Protein AF-A0AAE0IK70-F1 (afdb_monomer)

Secondary structure (DSSP, 8-state):
----------------------------TTSEEEEEEEEEEEEEE-TTSSEEEEEEEEEETT--S--EEEEEEEE--TT--GGG--EEEEEPTTSTTTEEEEEEE-SSSEEEEEEEETTTTEEEEEEEEHHHHHH--EEEEEEEEETTSSS-S---------SS-EEEEEEEEEEEEEEETTTTEEEEEEEEE-TTS-EEEEEEEEET--TT--EEEEEETTTEEEEEEEEGGGTEEEEEEEETTTTEEEEEEEE-GGG-SEEEPPPPEEEEE----

InterPro domains:
  IPR060485 Effector TSP1 [PF27986] (38-141)
  IPR060485 Effector TSP1 [PF27986] (172-259)

Radius of gyration: 23.32 Å; Cα contacts (8 Å, |Δi|>4): 610; chains: 1; bounding box: 57×87×74 Å

Organism: NCBI:txid516989

pLDDT: mean 73.23, std 19.1, range [26.31, 96.88]

Foldseek 3Di:
DDDDDDDDDDDDPPPPPPPPPPPPPPPDPDQFPFKKKWFQWAWDADPVLQKIKTWTFIDTRPPVDRGHIFIDMAGDDPPGGRVQDWDWQTARPVRNPFWGWTWHHQVPFKIKIKIAGLVQQKIWIDMDGNCPRHVDDDMDMTTMGHNCVLPDDDDPDRPPFDDDFDPKWKKKFFWFWDQDPVQLWIWTWIWIQIRVRDIFTATDIGGNDDLQDWAHQTDGPDFKGKTKHGDPVQQKMKIWIAGQVQQKIWIFMFHVSVPGRTGGMGDTTTIGRHNSD

Solvent-accessible surface area (backbone atoms only — not comparable to full-atom values): 15455 Å² total; per-residue (Å²): 137,90,81,86,82,81,88,82,82,84,80,81,81,78,79,75,78,75,73,78,79,76,75,76,78,88,83,62,93,81,54,64,76,41,43,31,33,41,34,61,32,33,54,51,61,43,99,82,30,48,37,23,38,41,38,32,21,44,26,71,58,71,72,83,67,87,39,48,64,33,38,48,78,41,58,38,49,94,96,35,44,14,88,64,36,64,45,65,76,41,41,17,70,83,37,60,87,36,37,32,34,31,37,44,51,63,88,80,51,40,38,40,40,36,47,30,36,65,80,78,32,26,35,32,62,45,74,40,43,51,68,54,45,73,64,40,67,42,69,50,74,28,64,19,29,38,62,40,66,63,30,88,79,90,73,100,64,85,86,75,67,67,92,58,64,47,100,40,36,38,27,44,35,62,29,32,42,47,63,38,85,87,79,34,20,25,37,36,39,33,30,41,39,40,68,87,71,51,73,47,63,30,72,42,79,39,72,82,28,55,76,66,51,63,52,68,66,42,66,28,71,92,60,32,29,37,25,34,44,51,39,78,93,65,31,27,35,39,38,40,43,24,26,54,90,73,26,28,30,36,67,47,66,52,64,55,44,81,83,41,46,68,68,42,62,52,71,74,31,57,27,29,58,33,85,50,62

Sequence (277 aa):
MLGSYFLSTCLFAASGLAVPARRIDLRGTDGIVGHWSLSEFHRECSQDDNICKYEFNIDENNTGADGYACAFSVKGADDRPAGETDFHDKPCEQMSDRFRVNGGWDGRGFMTIVVTDVSLNALAFYGYTVDELEAGPITKDSPAYVVGTLANEASTEIITRSSEPEEETWQILEMSRNYDPVERSTHLDFTISLANGSEQHCDIDIPDTDNDATFWAQPCGNDFTVSWGYKEEADGAVMTVCNPGKKQNAWFGWDRISNQADLGDSPRNPVYPGDCQ

Nearest PDB structures (foldseek):
  1lu1-assembly1_A  TM=3.585E-01  e=8.092E-01  Vigna cylindrica
  1bjq-assembly1_D  TM=2.516E-01  e=1.355E+00  Vigna cylindrica
  3ujq-assembly1_B  TM=2.131E-01  e=9.944E-01  Lablab purpureus
  1bjq-assembly2_G  TM=2.502E-01  e=1.943E+00  Vigna cylindrica
  1g9f-assembly1_A  TM=2.286E-01  e=4.665E+00  Glycine max

Mean predicted aligned error: 16.03 Å

Structure (mmCIF, N/CA/C/O backbone):
data_AF-A0AAE0IK70-F1
#
_entry.id   AF-A0AAE0IK70-F1
#
loop_
_atom_site.group_PDB
_atom_site.id
_atom_site.type_symbol
_atom_site.label_atom_id
_atom_site.label_alt_id
_atom_site.label_comp_id
_atom_site.label_asym_id
_atom_site.label_entity_id
_atom_site.label_seq_id
_atom_site.pdbx_PDB_ins_code
_atom_site.Cartn_x
_atom_site.Cartn_y
_atom_site.Cartn_z
_atom_site.occupancy
_atom_site.B_iso_or_equiv
_atom_site.auth_seq_id
_atom_site.auth_comp_id
_atom_site.auth_asym_id
_atom_site.auth_atom_id
_atom_site.pdbx_PDB_model_num
ATOM 1 N N . MET A 1 1 ? 33.896 61.015 -52.349 1.00 43.34 1 MET A N 1
ATOM 2 C CA . MET A 1 1 ? 33.302 59.728 -52.763 1.00 43.34 1 MET A CA 1
ATOM 3 C C . MET A 1 1 ? 32.942 58.978 -51.493 1.00 43.34 1 MET A C 1
ATOM 5 O O . MET A 1 1 ? 33.839 58.539 -50.790 1.00 43.34 1 MET A O 1
ATOM 9 N N . LEU A 1 2 ? 31.659 58.983 -51.130 1.00 38.78 2 LEU A N 1
ATOM 10 C CA . LEU A 1 2 ? 31.12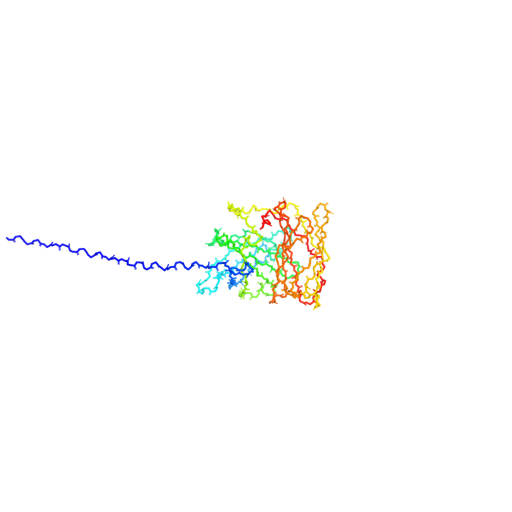2 58.311 -49.945 1.00 38.78 2 LEU A CA 1
ATOM 11 C C . LEU A 1 2 ? 30.762 56.875 -50.340 1.00 38.78 2 LEU A C 1
ATOM 13 O O . LEU A 1 2 ? 29.929 56.685 -51.222 1.00 38.78 2 LEU A O 1
ATOM 17 N N . GLY A 1 3 ? 31.425 55.890 -49.733 1.00 38.94 3 GLY A N 1
ATOM 18 C CA . GLY A 1 3 ? 31.133 54.469 -49.909 1.00 38.94 3 GLY A CA 1
ATOM 19 C C . GLY A 1 3 ? 30.489 53.914 -48.645 1.00 38.94 3 GLY A C 1
ATOM 20 O O . GLY A 1 3 ? 31.156 53.777 -47.623 1.00 38.94 3 GLY A O 1
ATOM 21 N N . SER A 1 4 ? 29.188 53.649 -48.721 1.00 45.31 4 SER A N 1
ATOM 22 C CA . SER A 1 4 ? 28.376 53.029 -47.675 1.00 45.31 4 SER A CA 1
ATOM 23 C C . SER A 1 4 ? 28.776 51.566 -47.459 1.00 45.31 4 SER A C 1
ATOM 25 O O . SER A 1 4 ? 28.790 50.794 -48.414 1.00 45.31 4 SER A O 1
ATOM 27 N N . TYR A 1 5 ? 29.034 51.166 -46.211 1.00 47.69 5 TYR A N 1
ATOM 28 C CA . TYR A 1 5 ? 29.137 49.759 -45.816 1.00 47.69 5 TYR A CA 1
ATOM 29 C C . TYR A 1 5 ? 27.834 49.342 -45.126 1.00 47.69 5 TYR A C 1
ATOM 31 O O . TYR A 1 5 ? 27.487 49.860 -44.067 1.00 47.69 5 TYR A O 1
ATOM 39 N N . PHE A 1 6 ? 27.092 48.434 -45.760 1.00 46.69 6 PHE A N 1
ATOM 40 C CA . PHE A 1 6 ? 25.905 47.793 -45.196 1.00 46.69 6 PHE A CA 1
ATOM 41 C C . PHE A 1 6 ? 26.331 46.709 -44.192 1.00 46.69 6 PHE A C 1
ATOM 43 O O . PHE A 1 6 ? 27.092 45.809 -44.546 1.00 46.69 6 PHE A O 1
ATOM 50 N N . LEU A 1 7 ? 25.820 46.777 -42.957 1.00 46.97 7 LEU A N 1
ATOM 51 C CA . LEU A 1 7 ? 25.836 45.651 -42.020 1.00 46.97 7 LEU A CA 1
ATOM 52 C C . LEU A 1 7 ? 24.890 44.561 -42.546 1.00 46.97 7 LEU A C 1
ATOM 54 O O . LEU A 1 7 ? 23.704 44.815 -42.746 1.00 46.97 7 LEU A O 1
ATOM 58 N N . SER A 1 8 ? 25.415 43.354 -42.751 1.00 48.69 8 SER A N 1
ATOM 59 C CA . SER A 1 8 ? 24.626 42.162 -43.063 1.00 48.69 8 SER A CA 1
ATOM 60 C C . SER A 1 8 ? 24.402 41.370 -41.775 1.00 48.69 8 SER A C 1
ATOM 62 O O . SER A 1 8 ? 25.340 40.830 -41.191 1.00 48.69 8 SER A O 1
ATOM 64 N N . THR A 1 9 ? 23.163 41.361 -41.295 1.00 49.75 9 THR A N 1
ATOM 65 C CA . THR A 1 9 ? 22.716 40.592 -40.132 1.00 49.75 9 THR A CA 1
ATOM 66 C C . THR A 1 9 ? 22.411 39.158 -40.572 1.00 49.75 9 THR A C 1
ATOM 68 O O . THR A 1 9 ? 21.479 38.936 -41.344 1.00 49.75 9 THR A O 1
ATOM 71 N N . CYS A 1 10 ? 23.167 38.171 -40.086 1.00 43.97 10 CYS A N 1
ATOM 72 C CA . CYS A 1 10 ? 22.814 36.759 -40.249 1.00 43.97 10 CYS A CA 1
ATOM 73 C C . CYS A 1 10 ? 21.673 36.395 -39.285 1.00 43.97 10 CYS A C 1
ATOM 75 O O . CYS A 1 10 ? 21.882 36.337 -38.074 1.00 43.97 10 CYS A O 1
ATOM 77 N N . LEU A 1 11 ? 20.475 36.129 -39.815 1.00 42.16 11 LEU A N 1
ATOM 78 C CA . LEU A 1 11 ? 19.433 35.401 -39.089 1.00 42.16 11 LEU A CA 1
ATOM 79 C C . LEU A 1 11 ? 19.836 33.921 -39.009 1.00 42.16 11 LEU A C 1
ATOM 81 O O . LEU A 1 11 ? 19.892 33.239 -40.031 1.00 42.16 11 LEU A O 1
ATOM 85 N N . PHE A 1 12 ? 20.070 33.406 -37.803 1.00 44.19 12 PHE A N 1
ATOM 86 C CA . PHE A 1 12 ? 20.085 31.965 -37.568 1.00 44.19 12 PHE A CA 1
ATOM 87 C C . PHE A 1 12 ? 18.638 31.475 -37.477 1.00 44.19 12 PHE A C 1
ATOM 89 O O . PHE A 1 12 ? 17.953 31.708 -36.483 1.00 44.19 12 PHE A O 1
ATOM 96 N N . ALA A 1 13 ? 18.159 30.807 -38.526 1.00 45.81 13 ALA A N 1
ATOM 97 C CA . ALA A 1 13 ? 16.923 30.040 -38.466 1.00 45.81 13 ALA A CA 1
ATOM 98 C C . ALA A 1 13 ? 17.193 28.748 -37.680 1.00 45.81 13 ALA A C 1
ATOM 100 O O . ALA A 1 13 ? 17.699 27.767 -38.227 1.00 45.81 13 ALA A O 1
ATOM 101 N N . ALA A 1 14 ? 16.893 28.758 -36.380 1.00 45.97 14 ALA A N 1
ATOM 102 C CA . ALA A 1 14 ? 16.858 27.543 -35.578 1.00 45.97 14 ALA A CA 1
ATOM 103 C C . ALA A 1 14 ? 15.716 26.662 -36.100 1.00 45.97 14 ALA A C 1
ATOM 105 O O . ALA A 1 14 ? 14.540 26.908 -35.838 1.00 45.97 14 ALA A O 1
ATOM 106 N N . SER A 1 15 ? 16.071 25.653 -36.891 1.00 45.78 15 SER A N 1
ATOM 107 C CA . SER A 1 15 ? 15.144 24.603 -37.301 1.00 45.78 15 SER A CA 1
ATOM 108 C C . SER A 1 15 ? 14.956 23.681 -36.102 1.00 45.78 15 SER A C 1
ATOM 110 O O . SER A 1 15 ? 15.671 22.694 -35.952 1.00 45.78 15 SER A O 1
ATOM 112 N N . GLY A 1 16 ? 14.050 24.049 -35.197 1.00 41.69 16 GLY A N 1
ATOM 113 C CA . GLY A 1 16 ? 13.580 23.142 -34.161 1.00 41.69 16 GLY A CA 1
ATOM 114 C C . GLY A 1 16 ? 12.865 21.986 -34.846 1.00 41.69 16 GLY A C 1
ATOM 115 O O . GLY A 1 16 ? 11.733 22.141 -35.299 1.00 41.69 16 GLY A O 1
ATOM 116 N N . LEU A 1 17 ? 13.536 20.841 -34.974 1.00 41.03 17 LEU A N 1
ATOM 117 C CA . LEU A 1 17 ? 12.859 19.592 -35.283 1.00 41.03 17 LEU A CA 1
ATOM 118 C C . LEU A 1 17 ? 11.939 19.314 -34.096 1.00 41.03 17 LEU A C 1
ATOM 120 O O . LEU A 1 17 ? 12.394 18.894 -33.036 1.00 41.03 17 LEU A O 1
ATOM 124 N N . ALA A 1 18 ? 10.651 19.611 -34.259 1.00 38.78 18 ALA A N 1
ATOM 125 C CA . ALA A 1 18 ? 9.633 19.108 -33.360 1.00 38.78 18 ALA A CA 1
ATOM 126 C C . ALA A 1 18 ? 9.712 17.581 -33.438 1.00 38.78 18 ALA A C 1
ATOM 128 O O . ALA A 1 18 ? 9.312 16.981 -34.439 1.00 38.78 18 ALA A O 1
ATOM 129 N N . VAL A 1 19 ? 10.305 16.966 -32.413 1.00 36.75 19 VAL A N 1
ATOM 130 C CA . VAL A 1 19 ? 10.213 15.524 -32.209 1.00 36.75 19 VAL A CA 1
ATOM 131 C C . VAL A 1 19 ? 8.716 15.222 -32.194 1.00 36.75 19 VAL A C 1
ATOM 133 O O . VAL A 1 19 ? 7.996 15.849 -31.412 1.00 36.75 19 VAL A O 1
ATOM 136 N N . PRO A 1 20 ? 8.204 14.356 -33.084 1.00 31.70 20 PRO A N 1
ATOM 137 C CA . PRO A 1 20 ? 6.800 14.006 -33.038 1.00 31.70 20 PRO A CA 1
ATOM 138 C C . PRO A 1 20 ? 6.542 13.423 -31.653 1.00 31.70 20 PRO A C 1
ATOM 140 O O . PRO A 1 20 ? 7.156 12.423 -31.281 1.00 31.70 20 PRO A O 1
ATOM 143 N N . ALA A 1 21 ? 5.673 14.079 -30.881 1.00 35.56 21 ALA A N 1
ATOM 144 C CA . ALA A 1 21 ? 5.164 13.522 -29.643 1.00 35.56 21 ALA A CA 1
ATOM 145 C C . ALA A 1 21 ? 4.593 12.146 -29.994 1.00 35.56 21 ALA A C 1
ATOM 147 O O . ALA A 1 21 ? 3.591 12.047 -30.710 1.00 35.56 21 ALA A O 1
ATOM 148 N N . ARG A 1 22 ? 5.284 11.079 -29.575 1.00 28.36 22 ARG A N 1
ATOM 149 C CA . ARG A 1 22 ? 4.746 9.728 -29.671 1.00 28.36 22 ARG A CA 1
ATOM 150 C C . ARG A 1 22 ? 3.486 9.736 -28.823 1.00 28.36 22 ARG A C 1
ATOM 152 O O . ARG A 1 22 ? 3.562 9.774 -27.601 1.00 28.36 22 ARG A O 1
ATOM 159 N N . ARG A 1 23 ? 2.326 9.734 -29.475 1.00 29.95 23 ARG A N 1
ATOM 160 C CA . ARG A 1 23 ? 1.101 9.303 -28.815 1.00 29.95 23 ARG A CA 1
ATOM 161 C C . ARG A 1 23 ? 1.306 7.826 -28.519 1.00 29.95 23 ARG A C 1
ATOM 163 O O . ARG A 1 23 ? 1.350 7.022 -29.448 1.00 29.95 23 ARG A O 1
ATOM 170 N N . ILE A 1 24 ? 1.538 7.509 -27.252 1.00 34.91 24 ILE A N 1
ATOM 171 C CA . ILE A 1 24 ? 1.420 6.144 -26.758 1.00 34.91 24 ILE A CA 1
ATOM 172 C C . ILE A 1 24 ? -0.044 5.765 -26.993 1.00 34.91 24 ILE A C 1
ATOM 174 O O . ILE A 1 24 ? -0.952 6.446 -26.517 1.00 34.91 24 ILE A O 1
ATOM 178 N N . ASP A 1 25 ? -0.268 4.761 -27.835 1.00 31.83 25 ASP A N 1
ATOM 179 C CA . ASP A 1 25 ? -1.589 4.183 -28.053 1.00 31.83 25 ASP A CA 1
ATOM 180 C C . ASP A 1 25 ? -1.916 3.322 -26.825 1.00 31.83 25 ASP A C 1
ATOM 182 O O . ASP A 1 25 ? -1.436 2.198 -26.699 1.00 31.83 25 ASP A O 1
ATOM 186 N N . LEU A 1 26 ? -2.664 3.894 -25.877 1.00 36.88 26 LEU A N 1
ATOM 187 C CA . LEU A 1 26 ? -3.081 3.279 -24.607 1.00 36.88 26 LEU A CA 1
ATOM 188 C C . LEU A 1 26 ? -4.211 2.247 -24.799 1.00 36.88 26 LEU A C 1
ATOM 190 O O . LEU A 1 26 ? -5.179 2.212 -24.047 1.00 36.88 26 LEU A O 1
ATOM 194 N N . ARG A 1 27 ? -4.121 1.408 -25.832 1.00 33.09 27 ARG A N 1
ATOM 195 C CA . ARG A 1 27 ? -5.042 0.284 -26.066 1.00 33.09 27 ARG A CA 1
ATOM 196 C C . ARG A 1 27 ? -4.340 -1.051 -25.838 1.00 33.09 27 ARG A C 1
ATOM 198 O O . ARG A 1 27 ? -4.411 -1.950 -26.672 1.00 33.09 27 ARG A O 1
ATOM 205 N N . GLY A 1 28 ? -3.641 -1.149 -24.710 1.00 30.42 28 GLY A N 1
ATOM 206 C CA . GLY A 1 28 ? -3.173 -2.405 -24.135 1.00 30.42 28 GLY A CA 1
ATOM 207 C C . GLY A 1 28 ? -4.106 -2.816 -23.000 1.00 30.42 28 GLY A C 1
ATOM 208 O O . GLY A 1 28 ? -4.439 -2.003 -22.144 1.00 30.42 28 GLY A O 1
ATOM 209 N N . THR A 1 29 ? -4.569 -4.055 -23.041 1.00 38.53 29 THR A N 1
ATOM 210 C CA . THR A 1 29 ? -5.277 -4.753 -21.963 1.00 38.53 29 THR A CA 1
ATOM 211 C C . THR A 1 29 ? -4.469 -4.686 -20.649 1.00 38.53 29 THR A C 1
ATOM 213 O O . THR A 1 29 ? -3.261 -4.885 -20.718 1.00 38.53 29 THR A O 1
ATOM 216 N N . ASP A 1 30 ? -5.130 -4.405 -19.511 1.00 49.91 30 ASP A N 1
ATOM 217 C CA . ASP A 1 30 ? -4.668 -4.525 -18.094 1.00 49.91 30 ASP A CA 1
ATOM 218 C C . ASP A 1 30 ? -4.419 -3.263 -17.239 1.00 49.91 30 ASP A C 1
ATOM 220 O O . ASP A 1 30 ? -4.017 -3.387 -16.086 1.00 49.91 30 ASP A O 1
ATOM 224 N N . GLY A 1 31 ? -4.701 -2.037 -17.693 1.00 52.09 31 GLY A N 1
ATOM 225 C CA . GLY A 1 31 ? -4.658 -0.852 -16.801 1.00 52.09 31 GLY A CA 1
ATOM 226 C C . GLY A 1 31 ? -3.260 -0.448 -16.285 1.00 52.09 31 GLY A C 1
ATOM 227 O O . GLY A 1 31 ? -3.127 0.558 -15.587 1.00 52.09 31 GLY A O 1
ATOM 228 N N . ILE A 1 32 ? -2.214 -1.184 -16.674 1.00 62.47 32 ILE A N 1
ATOM 229 C CA . ILE A 1 32 ? -0.802 -0.855 -16.459 1.00 62.47 32 ILE A CA 1
ATOM 230 C C . ILE A 1 32 ? -0.384 0.229 -17.463 1.00 62.47 32 ILE A C 1
ATOM 232 O O . ILE A 1 32 ? -0.528 0.065 -18.675 1.00 62.47 32 ILE A O 1
ATOM 236 N N . VAL A 1 33 ? 0.172 1.332 -16.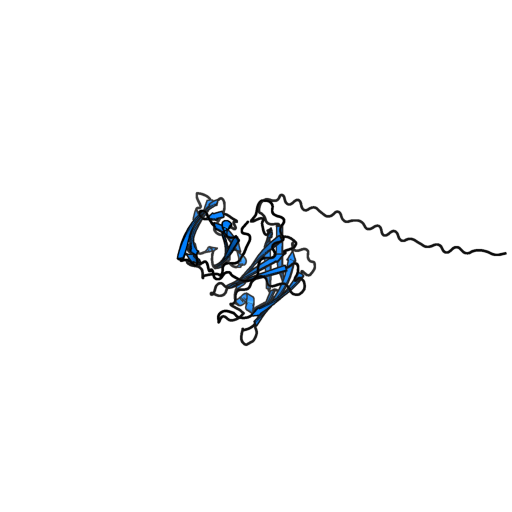965 1.00 68.19 33 VAL A N 1
ATOM 237 C CA . VAL A 1 33 ? 0.677 2.466 -17.764 1.00 68.19 33 VAL A CA 1
ATOM 238 C C . VAL A 1 33 ? 2.184 2.615 -17.758 1.00 68.19 33 VAL A C 1
ATOM 240 O O . VAL A 1 33 ? 2.725 3.450 -18.487 1.00 68.19 33 VAL A O 1
ATOM 243 N N . GLY A 1 34 ? 2.871 1.796 -16.973 1.00 76.25 34 GLY A N 1
ATOM 244 C CA . GLY A 1 34 ? 4.317 1.772 -16.977 1.00 76.25 34 GLY A CA 1
ATOM 245 C C . GLY A 1 34 ? 4.911 0.793 -15.989 1.00 76.25 34 GLY A C 1
ATOM 246 O O . GLY A 1 34 ? 4.198 0.133 -15.244 1.00 76.25 34 GLY A O 1
ATOM 247 N N . HIS A 1 35 ? 6.235 0.736 -15.980 1.00 81.44 35 HIS A N 1
ATOM 248 C CA . HIS A 1 35 ? 7.009 0.137 -14.896 1.00 81.44 35 HIS A CA 1
ATOM 249 C C . HIS A 1 35 ? 7.844 1.230 -14.260 1.00 81.44 35 HIS A C 1
ATOM 251 O O . HIS A 1 35 ? 8.584 1.920 -14.958 1.00 81.44 35 HIS A O 1
ATOM 257 N N . TRP A 1 36 ? 7.659 1.440 -12.966 1.00 88.88 36 TRP A N 1
ATOM 258 C CA . TRP A 1 36 ? 8.356 2.467 -12.209 1.00 88.88 36 TRP A CA 1
ATOM 259 C C . TRP A 1 36 ? 9.358 1.815 -11.267 1.00 88.88 36 TRP A C 1
ATOM 261 O O . TRP A 1 36 ? 9.139 0.696 -10.799 1.00 88.88 36 TRP A O 1
ATOM 271 N N . SER A 1 37 ? 10.436 2.527 -10.967 1.00 90.94 37 SER A N 1
ATOM 272 C CA . SER A 1 37 ? 11.380 2.133 -9.928 1.00 90.94 37 SER A CA 1
ATOM 273 C C . SER A 1 37 ? 11.528 3.222 -8.875 1.00 90.94 37 SER A C 1
ATOM 275 O O . SER A 1 37 ? 11.560 4.416 -9.187 1.00 90.94 37 SER A O 1
ATOM 277 N N . LEU A 1 38 ? 11.622 2.796 -7.613 1.00 93.19 38 LEU A N 1
ATOM 278 C CA . LEU A 1 38 ? 12.158 3.615 -6.530 1.00 93.19 38 LEU A CA 1
ATOM 279 C C . LEU A 1 38 ? 13.596 3.187 -6.308 1.00 93.19 38 LEU A C 1
ATOM 281 O O . LEU A 1 38 ? 13.837 2.076 -5.835 1.00 93.19 38 LEU A O 1
ATOM 285 N N . SER A 1 39 ? 14.535 4.053 -6.667 1.00 92.44 39 SER A N 1
ATOM 286 C CA . SER A 1 39 ? 15.964 3.823 -6.469 1.00 92.44 39 SER A CA 1
ATOM 287 C C . SER A 1 39 ? 16.499 4.606 -5.283 1.00 92.44 39 SER A C 1
ATOM 289 O O . SER A 1 39 ? 15.943 5.634 -4.892 1.00 92.44 39 SER A O 1
ATOM 291 N N . GLU A 1 40 ? 17.591 4.100 -4.711 1.00 92.88 40 GLU A N 1
ATOM 292 C CA . GLU A 1 40 ? 18.258 4.689 -3.546 1.00 92.88 40 GLU A CA 1
ATOM 293 C C . GLU A 1 40 ? 17.311 4.928 -2.351 1.00 92.88 40 GLU A C 1
ATOM 295 O O . GLU A 1 40 ? 17.475 5.885 -1.599 1.00 92.88 40 GLU A O 1
ATOM 300 N N . PHE A 1 41 ? 16.300 4.067 -2.177 1.00 95.00 41 PHE A N 1
ATOM 301 C CA . PHE A 1 41 ? 15.327 4.190 -1.099 1.00 95.00 41 PHE A CA 1
ATOM 302 C C . PHE A 1 41 ? 15.986 3.972 0.254 1.00 95.00 41 PHE A C 1
ATOM 304 O O . PHE A 1 41 ? 16.489 2.884 0.545 1.00 95.00 41 PHE A O 1
ATOM 311 N N . HIS A 1 42 ? 15.937 4.998 1.093 1.00 94.75 42 HIS A N 1
ATOM 312 C CA . HIS A 1 42 ? 16.469 4.983 2.442 1.00 94.75 42 HIS A CA 1
ATOM 313 C C . HIS A 1 42 ? 15.515 5.687 3.410 1.00 94.75 42 HIS A C 1
ATOM 315 O O . HIS A 1 42 ? 14.904 6.712 3.090 1.00 94.75 42 HIS A O 1
ATOM 321 N N . ARG A 1 43 ? 15.413 5.120 4.615 1.00 94.81 43 ARG A N 1
ATOM 322 C CA . ARG A 1 43 ? 14.706 5.700 5.749 1.00 94.81 43 ARG A CA 1
ATOM 323 C C . ARG A 1 43 ? 15.683 5.918 6.898 1.00 94.81 43 ARG A C 1
ATOM 325 O O . ARG A 1 43 ? 16.309 4.969 7.358 1.00 94.81 43 ARG A O 1
ATOM 332 N N . GLU A 1 44 ? 15.735 7.139 7.414 1.00 94.69 44 GLU A N 1
ATOM 333 C CA . GLU A 1 44 ? 16.508 7.482 8.608 1.00 94.69 44 GLU A CA 1
ATOM 334 C C . GLU A 1 44 ? 15.572 8.002 9.699 1.00 94.69 44 GLU A C 1
ATOM 336 O O . GLU A 1 44 ? 14.878 9.001 9.506 1.00 94.69 44 GLU A O 1
ATOM 341 N N . CYS A 1 45 ? 15.552 7.338 10.852 1.00 94.19 45 CYS A N 1
ATOM 342 C CA . CYS A 1 45 ? 14.760 7.758 12.004 1.00 94.19 45 CYS A CA 1
ATOM 343 C C . CYS A 1 45 ? 15.646 8.419 13.066 1.00 94.19 45 CYS A C 1
ATOM 345 O O . CYS A 1 45 ? 16.814 8.067 13.243 1.00 94.19 45 CYS A O 1
ATOM 347 N N . SER A 1 46 ? 15.100 9.411 13.771 1.00 93.12 46 SER A N 1
ATOM 348 C CA . SER A 1 46 ? 15.780 10.065 14.888 1.00 93.12 46 SER A CA 1
ATOM 349 C C . SER A 1 46 ? 16.060 9.072 16.025 1.00 93.12 46 SER A C 1
ATOM 351 O O . SER A 1 46 ? 15.437 8.022 16.121 1.00 93.12 46 SER A O 1
ATOM 353 N N . GLN A 1 47 ? 16.995 9.397 16.926 1.00 87.31 47 GLN A N 1
ATOM 354 C CA . GLN A 1 47 ? 17.369 8.494 18.033 1.00 87.31 47 GLN A CA 1
ATOM 355 C C . GLN A 1 47 ? 16.208 8.136 18.973 1.00 87.31 47 GLN A C 1
ATOM 357 O O . GLN A 1 47 ? 16.256 7.104 19.635 1.00 87.31 47 GLN A O 1
ATOM 362 N N . ASP A 1 48 ? 15.208 9.008 19.069 1.00 86.75 48 ASP A N 1
ATOM 363 C CA . ASP A 1 48 ? 13.978 8.805 19.834 1.00 86.75 48 ASP A CA 1
ATOM 364 C C . ASP A 1 48 ? 12.837 8.208 18.993 1.00 86.75 48 ASP A C 1
ATOM 366 O O . ASP A 1 48 ? 11.724 8.091 19.496 1.00 86.75 48 ASP A O 1
ATOM 370 N N . ASP A 1 49 ? 13.109 7.869 17.728 1.00 85.44 49 ASP A N 1
ATOM 371 C CA . ASP A 1 49 ? 12.173 7.341 16.729 1.00 85.44 49 ASP A CA 1
ATOM 372 C C . ASP A 1 49 ? 10.878 8.160 16.607 1.00 85.44 49 ASP A C 1
ATOM 374 O O . ASP A 1 49 ? 9.791 7.663 16.331 1.00 85.44 49 ASP A O 1
ATOM 378 N N . ASN A 1 50 ? 10.979 9.466 16.853 1.00 91.75 50 ASN A N 1
ATOM 379 C CA . ASN A 1 50 ? 9.838 10.372 16.805 1.00 91.75 50 ASN A CA 1
ATOM 380 C C . ASN A 1 50 ? 9.669 11.006 15.418 1.00 91.75 50 ASN A C 1
ATOM 382 O O . ASN A 1 50 ? 8.592 11.502 15.081 1.00 91.75 50 ASN A O 1
ATOM 386 N N . ILE A 1 51 ? 10.730 11.014 14.605 1.00 95.25 51 ILE A N 1
ATOM 387 C CA . ILE A 1 51 ? 10.709 11.504 13.226 1.00 95.25 51 ILE A CA 1
ATOM 388 C C . ILE A 1 51 ? 11.512 10.554 12.340 1.00 95.25 51 ILE A C 1
ATOM 390 O O . ILE A 1 51 ? 12.689 10.333 12.605 1.00 95.25 51 ILE A O 1
ATOM 394 N N . CYS A 1 52 ? 10.912 10.085 11.247 1.00 95.94 52 CYS A N 1
ATOM 395 C CA . CYS A 1 52 ? 11.607 9.369 10.181 1.00 95.94 52 CYS A CA 1
ATOM 396 C C . CYS A 1 52 ? 11.601 10.187 8.895 1.00 95.94 52 CYS A C 1
ATOM 398 O O . CYS A 1 52 ? 10.557 10.686 8.467 1.00 95.94 52 CYS A O 1
ATOM 400 N N . LYS A 1 53 ? 12.769 10.314 8.275 1.00 96.25 53 LYS A N 1
ATOM 401 C CA . LYS A 1 53 ? 12.969 10.914 6.962 1.00 96.25 53 LYS A CA 1
ATOM 402 C C . LYS A 1 53 ? 13.053 9.807 5.918 1.00 96.25 53 LYS A C 1
ATOM 404 O O . LYS A 1 53 ? 13.741 8.816 6.134 1.00 96.25 53 LYS A O 1
ATOM 409 N N . TYR A 1 54 ? 12.356 9.995 4.807 1.00 96.50 54 TYR A N 1
ATOM 410 C CA . TYR A 1 54 ? 12.344 9.091 3.662 1.00 96.50 54 TYR A CA 1
ATOM 411 C C . TYR A 1 54 ? 12.968 9.802 2.467 1.00 96.50 54 TYR A C 1
ATOM 413 O O . TYR A 1 54 ? 12.610 10.951 2.199 1.00 96.50 54 TYR A O 1
ATOM 421 N N . GLU A 1 55 ? 13.874 9.128 1.761 1.00 96.56 55 GLU A N 1
ATOM 422 C CA . GLU A 1 55 ? 14.550 9.641 0.564 1.00 96.56 55 GLU A CA 1
ATOM 423 C C . GLU A 1 55 ? 14.653 8.545 -0.502 1.00 96.56 55 GLU A C 1
ATOM 425 O O . GLU A 1 55 ? 14.976 7.405 -0.178 1.00 96.56 55 GLU A O 1
ATOM 430 N N . PHE A 1 56 ? 14.341 8.876 -1.758 1.00 95.62 56 PHE A N 1
ATOM 431 C CA . PHE A 1 56 ? 14.454 7.984 -2.923 1.00 95.62 56 PHE A CA 1
ATOM 432 C C . PHE A 1 56 ? 14.341 8.768 -4.238 1.00 95.62 56 PHE A C 1
ATOM 434 O O . PHE A 1 56 ? 13.908 9.922 -4.244 1.00 95.62 56 PHE A O 1
ATOM 441 N N . ASN A 1 57 ? 14.661 8.133 -5.369 1.00 94.25 57 ASN A N 1
ATOM 442 C CA . ASN A 1 57 ? 14.391 8.663 -6.709 1.00 94.25 57 ASN A CA 1
ATOM 443 C C . ASN A 1 57 ? 13.332 7.822 -7.428 1.00 94.25 57 ASN A C 1
ATOM 445 O O . ASN A 1 57 ? 13.380 6.596 -7.380 1.00 94.25 57 ASN A O 1
ATOM 449 N N . ILE A 1 58 ? 12.407 8.483 -8.123 1.00 93.19 58 ILE A N 1
ATOM 450 C CA . ILE A 1 58 ? 11.323 7.856 -8.891 1.00 93.19 58 ILE A CA 1
ATOM 451 C C . ILE A 1 58 ? 11.704 7.859 -10.378 1.00 93.19 58 ILE A C 1
ATOM 453 O O . ILE A 1 58 ? 11.759 8.934 -10.970 1.00 93.19 58 ILE A O 1
ATOM 457 N N . ASP A 1 59 ? 11.947 6.707 -11.004 1.00 91.12 59 ASP A N 1
ATOM 458 C CA . ASP A 1 59 ? 12.094 6.608 -12.470 1.00 91.12 59 ASP A CA 1
ATOM 459 C C . ASP A 1 59 ? 10.836 5.979 -13.071 1.00 91.12 59 ASP A C 1
ATOM 461 O O . ASP A 1 59 ? 10.482 4.837 -12.782 1.00 91.12 59 ASP A O 1
ATOM 465 N N . GLU A 1 60 ? 10.147 6.738 -13.917 1.00 86.19 60 GLU A N 1
ATOM 466 C CA . GLU A 1 60 ? 8.979 6.262 -14.644 1.00 86.19 60 GLU A CA 1
ATOM 467 C C . GLU A 1 60 ? 9.408 5.652 -15.977 1.00 86.19 60 GLU A C 1
ATOM 469 O O . GLU A 1 60 ? 9.975 6.331 -16.834 1.00 86.19 60 GLU A O 1
ATOM 474 N N . ASN A 1 61 ? 9.057 4.386 -16.204 1.00 73.75 61 ASN A N 1
ATOM 475 C CA . ASN A 1 61 ? 9.363 3.633 -17.423 1.00 73.75 61 ASN A CA 1
ATOM 476 C C . ASN A 1 61 ? 10.855 3.390 -17.670 1.00 73.75 61 ASN A C 1
ATOM 478 O O . ASN A 1 61 ? 11.245 3.173 -18.821 1.00 73.75 61 ASN A O 1
ATOM 482 N N . ASN A 1 62 ? 11.670 3.394 -16.609 1.00 61.78 62 ASN A N 1
ATOM 483 C CA . ASN A 1 62 ? 13.104 3.106 -16.665 1.00 61.78 62 ASN A CA 1
ATOM 484 C C . ASN A 1 62 ? 13.796 3.910 -17.777 1.00 61.78 62 ASN A C 1
ATOM 486 O O . ASN A 1 62 ? 14.560 3.383 -18.592 1.00 61.78 62 ASN A O 1
ATOM 490 N N . THR A 1 63 ? 13.451 5.199 -17.860 1.00 58.56 63 THR A N 1
ATOM 491 C CA . THR A 1 63 ? 13.923 6.088 -18.928 1.00 58.56 63 THR A CA 1
ATOM 492 C C . THR A 1 63 ? 15.378 6.507 -18.734 1.00 58.56 63 THR A C 1
ATOM 494 O O . THR A 1 63 ? 15.973 7.076 -19.654 1.00 58.56 63 THR A O 1
ATOM 497 N N . GLY A 1 64 ? 15.986 6.163 -17.591 1.00 51.22 64 GLY A N 1
ATOM 498 C CA . GLY A 1 64 ? 17.427 6.259 -17.368 1.00 51.22 64 GLY A CA 1
ATOM 499 C C . GLY A 1 64 ? 17.939 7.688 -17.185 1.00 51.22 64 GLY A C 1
ATOM 500 O O . GLY A 1 64 ? 19.134 7.928 -17.351 1.00 51.22 64 GLY A O 1
ATOM 501 N N . ALA A 1 65 ? 17.054 8.636 -16.872 1.00 55.03 65 ALA A N 1
ATOM 502 C CA . ALA A 1 65 ? 17.395 10.023 -16.576 1.00 55.03 65 ALA A CA 1
ATOM 503 C C . ALA A 1 65 ? 17.176 10.301 -15.083 1.00 55.03 65 ALA A C 1
ATOM 505 O O . ALA A 1 65 ? 16.075 10.692 -14.726 1.00 55.03 65 ALA A O 1
ATOM 506 N N . ASP A 1 66 ? 18.202 10.057 -14.255 1.00 66.88 66 ASP A N 1
ATOM 507 C CA . ASP A 1 66 ? 18.402 10.401 -12.823 1.00 66.88 66 ASP A CA 1
ATOM 508 C C . ASP A 1 66 ? 17.222 10.248 -11.823 1.00 66.88 66 ASP A C 1
ATOM 510 O O . ASP A 1 66 ? 17.385 10.521 -10.635 1.00 66.88 66 ASP A O 1
ATOM 514 N N . GLY A 1 67 ? 16.058 9.765 -12.263 1.00 79.88 67 GLY A N 1
ATOM 515 C CA . GLY A 1 67 ? 14.803 9.775 -11.524 1.00 79.88 67 GLY A CA 1
ATOM 516 C C . GLY A 1 67 ? 14.363 11.173 -11.061 1.00 79.88 67 GLY A C 1
ATOM 517 O O . GLY A 1 67 ? 15.036 12.191 -11.235 1.00 79.88 67 GLY A O 1
ATOM 518 N N . TYR A 1 68 ? 13.192 11.236 -10.440 1.00 89.88 68 TYR A N 1
ATOM 519 C CA . TYR A 1 68 ? 12.721 12.400 -9.700 1.00 89.88 68 TYR A CA 1
ATOM 520 C C . TYR A 1 68 ? 13.025 12.203 -8.220 1.00 89.88 68 TYR A C 1
ATOM 522 O O . TYR A 1 68 ? 12.472 11.299 -7.594 1.00 89.88 68 TYR A O 1
ATOM 530 N N . ALA A 1 69 ? 13.878 13.056 -7.655 1.00 93.44 69 ALA A N 1
ATOM 531 C CA . ALA A 1 69 ? 14.199 13.006 -6.235 1.00 93.44 69 ALA A CA 1
ATOM 532 C C . ALA A 1 69 ? 12.961 13.309 -5.375 1.00 93.44 69 ALA A C 1
ATOM 534 O O . ALA A 1 69 ? 12.282 14.329 -5.551 1.00 93.44 69 ALA A O 1
ATOM 535 N N . CYS A 1 70 ? 12.696 12.435 -4.411 1.00 95.44 70 CYS A N 1
ATOM 536 C CA . CYS A 1 70 ? 11.642 12.570 -3.425 1.00 95.44 70 CYS A CA 1
ATOM 537 C C . CYS A 1 70 ? 12.239 12.516 -2.022 1.00 95.44 70 CYS A C 1
ATOM 539 O O . CYS A 1 70 ? 12.991 11.604 -1.689 1.00 95.44 70 CYS A O 1
ATOM 541 N N . ALA A 1 71 ? 11.868 13.494 -1.201 1.00 96.50 71 ALA A N 1
ATOM 542 C CA . ALA A 1 71 ? 12.176 13.518 0.217 1.00 96.50 71 ALA A CA 1
ATOM 543 C C . ALA A 1 71 ? 10.956 14.020 0.990 1.00 96.50 71 ALA A C 1
ATOM 545 O O . ALA A 1 71 ? 10.243 14.899 0.495 1.00 96.50 71 ALA A O 1
ATOM 546 N N . PHE A 1 72 ? 10.713 13.450 2.169 1.00 95.31 72 PHE A N 1
ATOM 547 C CA . PHE A 1 72 ? 9.718 13.923 3.134 1.00 95.31 72 PHE A CA 1
ATOM 548 C C . PHE A 1 72 ? 9.981 13.332 4.527 1.00 95.31 72 PHE A C 1
ATOM 550 O O . PHE A 1 72 ? 10.743 12.376 4.681 1.00 95.31 72 PHE A O 1
ATOM 557 N N . SER A 1 73 ? 9.299 13.870 5.542 1.00 96.31 73 SER A N 1
ATOM 558 C CA . SER A 1 73 ? 9.381 13.374 6.920 1.00 96.31 73 SER A CA 1
ATOM 559 C C . SER A 1 73 ? 8.019 12.972 7.484 1.00 96.31 73 SER A C 1
ATOM 561 O O . SER A 1 73 ? 6.988 13.602 7.222 1.00 96.31 73 SER A O 1
ATOM 563 N N . VAL A 1 74 ? 8.038 11.943 8.324 1.00 93.06 74 VAL A N 1
ATOM 564 C CA . VAL A 1 74 ? 6.897 11.399 9.065 1.00 93.06 74 VAL A CA 1
ATOM 565 C C . VAL A 1 74 ? 7.195 11.528 10.552 1.00 93.06 74 VAL A C 1
ATOM 567 O O . VAL A 1 74 ? 8.324 11.298 10.974 1.00 93.06 74 VAL A O 1
ATOM 570 N N . LYS A 1 75 ? 6.196 11.934 11.336 1.00 90.88 75 LYS A N 1
ATOM 571 C CA . LYS A 1 75 ? 6.280 11.976 12.799 1.00 90.88 75 LYS A CA 1
ATOM 572 C C . LYS A 1 75 ? 5.485 10.819 13.383 1.00 90.88 75 LYS A C 1
ATOM 574 O O . LYS A 1 75 ? 4.492 10.434 12.772 1.00 90.88 75 LYS A O 1
ATOM 579 N N . GLY A 1 76 ? 5.891 10.341 14.555 1.00 84.81 76 GLY A N 1
ATOM 580 C CA . GLY A 1 76 ? 5.102 9.388 15.330 1.00 84.81 76 GLY A CA 1
ATOM 581 C C . GLY A 1 76 ? 3.707 9.937 15.639 1.00 84.81 76 GLY A C 1
ATOM 582 O O . GLY A 1 76 ? 3.542 11.146 15.849 1.00 84.81 76 GLY A O 1
ATOM 583 N N . ALA A 1 77 ? 2.708 9.059 15.649 1.00 76.06 77 ALA A N 1
ATOM 584 C CA . ALA A 1 77 ? 1.322 9.377 15.988 1.00 76.06 77 ALA A CA 1
ATOM 585 C C . ALA A 1 77 ? 0.702 8.253 16.833 1.00 76.06 77 ALA A C 1
ATOM 587 O O . ALA A 1 77 ? 1.156 7.115 16.774 1.00 76.06 77 ALA A O 1
ATOM 588 N N . ASP A 1 78 ? -0.331 8.568 17.619 1.00 71.94 78 ASP A N 1
ATOM 589 C CA . ASP A 1 78 ? -1.092 7.593 18.423 1.00 71.94 78 ASP A CA 1
ATOM 590 C C . ASP A 1 78 ? -0.224 6.700 19.328 1.00 71.94 78 ASP A C 1
ATOM 592 O O . ASP A 1 78 ? -0.386 5.482 19.367 1.00 71.94 78 ASP A O 1
ATOM 596 N N . ASP A 1 79 ? 0.738 7.313 20.025 1.00 78.75 79 ASP A N 1
ATOM 597 C CA . ASP A 1 79 ? 1.729 6.632 20.873 1.00 78.75 79 ASP A CA 1
ATOM 598 C C . ASP A 1 79 ? 2.609 5.599 20.131 1.00 78.75 79 ASP A C 1
ATOM 600 O O . ASP A 1 79 ? 3.299 4.799 20.768 1.00 78.75 79 ASP A O 1
ATOM 604 N N . ARG A 1 80 ? 2.640 5.638 18.790 1.00 80.31 80 ARG A N 1
ATOM 605 C CA . ARG A 1 80 ? 3.540 4.840 17.947 1.00 80.31 80 ARG A CA 1
ATOM 606 C C . ARG A 1 80 ? 4.776 5.641 17.524 1.00 80.31 80 ARG A C 1
ATOM 608 O O . ARG A 1 80 ? 4.676 6.848 17.273 1.00 80.31 80 ARG A O 1
ATOM 615 N N . PRO A 1 81 ? 5.943 4.983 17.403 1.00 90.62 81 PRO A N 1
ATOM 616 C CA . PRO A 1 81 ? 7.115 5.604 16.804 1.00 90.62 81 PRO A CA 1
ATOM 617 C C . PRO A 1 81 ? 6.885 5.915 15.318 1.00 90.62 81 PRO A C 1
ATOM 619 O O . PRO A 1 81 ? 6.063 5.291 14.641 1.00 90.62 81 PRO A O 1
ATOM 622 N N . ALA A 1 82 ? 7.635 6.876 14.783 1.00 89.81 82 ALA A N 1
ATOM 623 C CA . ALA A 1 82 ? 7.543 7.312 13.393 1.00 89.81 82 ALA A CA 1
ATOM 624 C C . ALA A 1 82 ? 7.838 6.182 12.397 1.00 89.81 82 ALA A C 1
ATOM 626 O O . ALA A 1 82 ? 7.253 6.165 11.311 1.00 89.81 82 ALA A O 1
ATOM 627 N N . GLY A 1 83 ? 8.709 5.233 12.759 1.00 86.94 83 GLY A N 1
ATOM 628 C CA . GLY A 1 83 ? 9.023 4.065 11.937 1.00 86.94 83 GLY A CA 1
ATOM 629 C C . GLY A 1 83 ? 7.850 3.096 11.744 1.00 86.94 83 GLY A C 1
ATOM 630 O O . GLY A 1 83 ? 7.849 2.340 10.772 1.00 86.94 83 GLY A O 1
ATOM 631 N N . GLU A 1 84 ? 6.850 3.158 12.623 1.00 85.50 84 GLU A N 1
ATOM 632 C CA . GLU A 1 84 ? 5.667 2.283 12.668 1.00 85.50 84 GLU A CA 1
ATOM 633 C C . GLU A 1 84 ? 4.357 3.071 12.480 1.00 85.50 84 GLU A C 1
ATOM 635 O O . GLU A 1 84 ? 3.259 2.602 12.800 1.00 85.50 84 GLU A O 1
ATOM 640 N N . THR A 1 85 ? 4.476 4.311 12.002 1.00 79.31 85 THR A N 1
ATOM 641 C CA . THR A 1 85 ? 3.350 5.220 11.806 1.00 79.31 85 THR A CA 1
ATOM 642 C C . THR A 1 85 ? 2.946 5.257 10.341 1.00 79.31 85 THR A C 1
ATOM 644 O O . THR A 1 85 ? 3.767 5.520 9.461 1.00 79.31 85 THR A O 1
ATOM 647 N N . ASP A 1 86 ? 1.655 5.051 10.101 1.00 76.69 86 ASP A N 1
ATOM 648 C CA . ASP A 1 86 ? 1.037 5.213 8.790 1.00 76.69 86 ASP A CA 1
ATOM 649 C C . ASP A 1 86 ? 1.062 6.683 8.367 1.00 76.69 86 ASP A C 1
ATOM 651 O O . ASP A 1 86 ? 0.938 7.605 9.180 1.00 76.69 86 ASP A O 1
ATOM 655 N N . PHE A 1 87 ? 1.191 6.933 7.072 1.00 78.44 87 PHE A N 1
ATOM 656 C CA . PHE A 1 87 ? 1.182 8.287 6.542 1.00 78.44 87 PHE A CA 1
ATOM 657 C C . PHE A 1 87 ? 0.523 8.350 5.178 1.00 78.44 87 PHE A C 1
ATOM 659 O O . PHE A 1 87 ? 0.484 7.392 4.417 1.00 78.44 87 PHE A O 1
ATOM 666 N N . HIS A 1 88 ? 0.016 9.527 4.853 1.00 65.94 88 HIS A N 1
ATOM 667 C CA . HIS A 1 88 ? -0.677 9.763 3.602 1.00 65.94 88 HIS A CA 1
ATOM 668 C C . HIS A 1 88 ? -0.331 11.143 3.059 1.00 65.94 88 HIS A C 1
ATOM 670 O O . HIS A 1 88 ? 0.150 12.011 3.799 1.00 65.94 88 HIS A O 1
ATOM 676 N N . ASP A 1 89 ? -0.568 11.301 1.759 1.00 66.06 89 ASP A N 1
ATOM 677 C CA . ASP A 1 89 ? -0.441 12.544 0.997 1.00 66.06 89 ASP A CA 1
ATOM 678 C C . ASP A 1 89 ? 0.866 13.303 1.272 1.00 66.06 89 ASP A C 1
ATOM 680 O O . ASP A 1 89 ? 0.908 14.533 1.303 1.00 66.06 89 ASP A O 1
ATOM 684 N N . LYS A 1 90 ? 1.971 12.581 1.494 1.00 84.38 90 LYS A N 1
ATOM 685 C CA . LYS A 1 90 ? 3.264 13.229 1.702 1.00 84.38 90 LYS A CA 1
ATOM 686 C C . LYS A 1 90 ? 3.756 13.779 0.367 1.00 84.38 90 LYS A C 1
ATOM 688 O O . LYS A 1 90 ? 3.950 12.998 -0.568 1.00 84.38 90 LYS A O 1
ATOM 693 N N . PRO A 1 91 ? 3.940 15.104 0.239 1.00 82.69 91 PRO A N 1
ATOM 694 C CA . PRO A 1 91 ? 4.492 15.670 -0.975 1.00 82.69 91 PRO A CA 1
ATOM 695 C C . PRO A 1 91 ? 5.992 15.391 -1.018 1.00 82.69 91 PRO A C 1
ATOM 697 O O . PRO A 1 91 ? 6.695 15.592 -0.029 1.00 82.69 91 PRO A O 1
ATOM 700 N N . CYS A 1 92 ? 6.494 14.995 -2.183 1.00 89.12 92 CYS A N 1
ATOM 701 C CA . CYS A 1 92 ? 7.931 15.007 -2.430 1.00 89.12 92 CYS A CA 1
ATOM 702 C C . CYS A 1 92 ? 8.414 16.463 -2.459 1.00 89.12 92 CYS A C 1
ATOM 704 O O . CYS A 1 92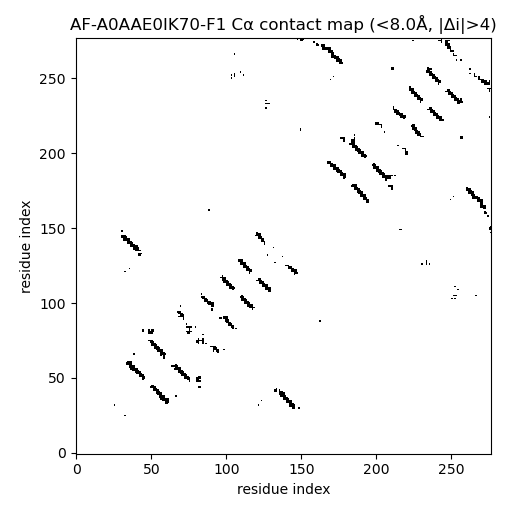 ? 7.948 17.228 -3.298 1.00 89.12 92 CYS A O 1
ATOM 706 N N . GLU A 1 93 ? 9.344 16.856 -1.585 1.00 89.06 93 GLU A N 1
ATOM 707 C CA . GLU A 1 93 ? 9.754 18.262 -1.394 1.00 89.06 93 GLU A CA 1
ATOM 708 C C . GLU A 1 93 ? 10.089 19.024 -2.692 1.00 89.06 93 GLU A C 1
ATOM 710 O O . GLU A 1 93 ? 9.707 20.182 -2.841 1.00 89.06 93 GLU A O 1
ATOM 715 N N . GLN A 1 94 ? 10.773 18.386 -3.649 1.00 82.56 94 GLN A N 1
ATOM 716 C CA . GLN A 1 94 ? 11.176 19.019 -4.916 1.00 82.56 94 GLN A CA 1
ATOM 717 C C . GLN A 1 94 ? 10.100 18.956 -6.010 1.00 82.56 94 GLN A C 1
ATOM 719 O O . GLN A 1 94 ? 10.180 19.679 -6.999 1.00 82.56 94 GLN A O 1
ATOM 724 N N . MET A 1 95 ? 9.101 18.090 -5.836 1.00 82.94 95 MET A N 1
ATOM 725 C CA . MET A 1 95 ? 8.050 17.787 -6.810 1.00 82.94 95 MET A CA 1
ATOM 726 C C . MET A 1 95 ? 6.684 17.755 -6.117 1.00 82.94 95 MET A C 1
ATOM 728 O O . MET A 1 95 ? 5.859 16.868 -6.363 1.00 82.94 95 MET A O 1
ATOM 732 N N . SER A 1 96 ? 6.446 18.742 -5.245 1.00 77.88 96 SER A N 1
ATOM 733 C CA . SER A 1 96 ? 5.282 18.816 -4.353 1.00 77.88 96 SER A CA 1
ATOM 734 C C . SER A 1 96 ? 3.949 18.951 -5.083 1.00 77.88 96 SER A C 1
ATOM 736 O O . SER A 1 96 ? 2.886 18.889 -4.478 1.00 77.88 96 SER A O 1
ATOM 738 N N . ASP A 1 97 ? 3.987 19.114 -6.393 1.00 74.75 97 ASP A N 1
ATOM 739 C CA . ASP A 1 97 ? 2.847 19.382 -7.259 1.00 74.75 97 ASP A CA 1
ATOM 740 C C . ASP A 1 97 ? 2.488 18.127 -8.064 1.00 74.75 97 ASP A C 1
ATOM 742 O O . ASP A 1 97 ? 1.423 18.064 -8.669 1.00 74.75 97 ASP A O 1
ATOM 746 N N . ARG A 1 98 ? 3.403 17.146 -8.092 1.00 79.19 98 ARG A N 1
ATOM 747 C CA . ARG A 1 98 ? 3.363 15.980 -8.973 1.00 79.19 98 ARG A CA 1
ATOM 748 C C . ARG A 1 98 ? 3.313 14.671 -8.203 1.00 79.19 98 ARG A C 1
ATOM 750 O O . ARG A 1 98 ? 2.451 13.848 -8.473 1.00 79.19 98 ARG A O 1
ATOM 757 N N . PHE A 1 99 ? 4.219 14.473 -7.252 1.00 84.44 99 PHE A N 1
ATOM 758 C CA . PHE A 1 99 ? 4.309 13.198 -6.553 1.00 84.44 99 PHE A CA 1
ATOM 759 C C . PHE A 1 99 ? 3.703 13.279 -5.156 1.00 84.44 99 PHE A C 1
ATOM 761 O O . PHE A 1 99 ? 3.921 14.245 -4.412 1.00 84.44 99 PHE A O 1
ATOM 768 N N . ARG A 1 100 ? 2.924 12.253 -4.815 1.00 82.06 100 ARG A N 1
ATOM 769 C CA . ARG A 1 100 ? 2.378 12.002 -3.479 1.00 82.06 100 ARG A CA 1
ATOM 770 C C . ARG A 1 100 ? 2.761 10.622 -3.006 1.00 82.06 100 ARG A C 1
ATOM 772 O O . ARG A 1 100 ? 2.778 9.682 -3.798 1.00 82.06 100 ARG A O 1
ATOM 779 N N . VAL A 1 101 ? 3.041 10.519 -1.715 1.00 83.69 101 VAL A N 1
ATOM 780 C CA . VAL A 1 101 ? 3.490 9.278 -1.099 1.00 83.69 101 VAL A CA 1
ATOM 781 C C . VAL A 1 101 ? 2.585 8.921 0.069 1.00 83.69 101 VAL A C 1
ATOM 783 O O . VAL A 1 101 ? 2.336 9.741 0.955 1.00 83.69 101 VAL A O 1
ATOM 786 N N . ASN A 1 102 ? 2.112 7.680 0.061 1.00 80.19 102 ASN A N 1
ATOM 787 C CA . ASN A 1 102 ? 1.401 7.064 1.173 1.00 80.19 102 ASN A CA 1
ATOM 788 C C . ASN A 1 102 ? 2.233 5.902 1.717 1.00 80.19 102 ASN A C 1
ATOM 790 O O . ASN A 1 102 ? 3.007 5.293 0.977 1.00 80.19 102 ASN A O 1
ATOM 794 N N . GLY A 1 103 ? 2.068 5.613 3.000 1.00 77.44 103 GLY A N 1
ATOM 795 C CA . GLY A 1 103 ? 2.785 4.588 3.735 1.00 77.44 103 GLY A CA 1
ATOM 796 C C . GLY A 1 103 ? 1.854 3.874 4.705 1.00 77.44 103 GLY A C 1
ATOM 797 O O . GLY A 1 103 ? 1.117 4.542 5.428 1.00 77.44 103 GLY A O 1
ATOM 798 N N . GLY A 1 104 ? 1.888 2.545 4.718 1.00 73.62 104 GLY A N 1
ATOM 799 C CA . GLY A 1 104 ? 1.115 1.723 5.648 1.00 73.62 104 GLY A CA 1
ATOM 800 C C . GLY A 1 104 ? 1.991 0.681 6.331 1.00 73.62 104 GLY A C 1
ATOM 801 O O . GLY A 1 104 ? 2.700 -0.061 5.650 1.00 73.62 104 GLY A O 1
ATOM 802 N N . TRP A 1 105 ? 1.922 0.630 7.657 1.00 76.19 105 TRP A N 1
ATOM 803 C CA . TRP A 1 105 ? 2.606 -0.319 8.520 1.00 76.19 105 TRP A CA 1
ATOM 804 C C . TRP A 1 105 ? 1.671 -1.460 8.920 1.00 76.19 105 TRP A C 1
ATOM 806 O O . TRP A 1 105 ? 0.539 -1.240 9.344 1.00 76.19 105 TRP A O 1
ATOM 816 N N . ASP A 1 106 ? 2.149 -2.698 8.826 1.00 65.75 106 ASP A N 1
ATOM 817 C CA . ASP A 1 106 ? 1.321 -3.879 9.095 1.00 65.75 106 ASP A CA 1
ATOM 818 C C . ASP A 1 106 ? 1.318 -4.332 10.571 1.00 65.75 106 ASP A C 1
ATOM 820 O O . ASP A 1 106 ? 0.641 -5.297 10.928 1.00 65.75 106 ASP A O 1
ATOM 824 N N . GLY A 1 107 ? 2.095 -3.675 11.440 1.00 68.81 107 GLY A N 1
ATOM 825 C CA . GLY A 1 107 ? 2.239 -4.047 12.852 1.00 68.81 107 GLY A CA 1
ATOM 826 C C . GLY A 1 107 ? 3.194 -5.217 13.123 1.00 68.81 107 GLY A C 1
ATOM 827 O O . GLY A 1 107 ? 3.380 -5.582 14.284 1.00 68.81 107 GLY A O 1
ATOM 828 N N . ARG A 1 108 ? 3.789 -5.830 12.090 1.00 69.81 108 ARG A N 1
ATOM 829 C CA . ARG A 1 108 ? 4.587 -7.068 12.194 1.00 69.81 108 ARG A CA 1
ATOM 830 C C . ARG A 1 108 ? 5.943 -6.989 11.496 1.00 69.81 108 ARG A C 1
ATOM 832 O O . ARG A 1 108 ? 6.657 -7.991 11.457 1.00 69.81 108 ARG A O 1
ATOM 839 N N . GLY A 1 109 ? 6.330 -5.817 11.004 1.00 74.88 109 GLY A N 1
ATOM 840 C CA . GLY A 1 109 ? 7.648 -5.609 10.415 1.00 74.88 109 GLY A CA 1
ATOM 841 C C . GLY A 1 109 ? 7.639 -5.282 8.926 1.00 74.88 109 GLY A C 1
ATOM 842 O O . GLY A 1 109 ? 8.677 -5.443 8.281 1.00 74.88 109 GLY A O 1
ATOM 843 N N . PHE A 1 110 ? 6.503 -4.868 8.365 1.00 77.81 110 PHE A N 1
ATOM 844 C CA . PHE A 1 110 ? 6.372 -4.580 6.943 1.00 77.81 110 PHE A CA 1
ATOM 845 C C . PHE A 1 110 ? 5.720 -3.217 6.683 1.00 77.81 110 PHE A C 1
ATOM 847 O O . PHE A 1 110 ? 4.699 -2.867 7.275 1.00 77.81 110 PHE A O 1
ATOM 854 N N . MET A 1 111 ? 6.313 -2.459 5.759 1.00 80.69 111 MET A N 1
ATOM 855 C CA . MET A 1 111 ? 5.824 -1.164 5.290 1.00 80.69 111 MET A CA 1
ATOM 856 C C . MET A 1 111 ? 5.494 -1.244 3.801 1.00 80.69 111 MET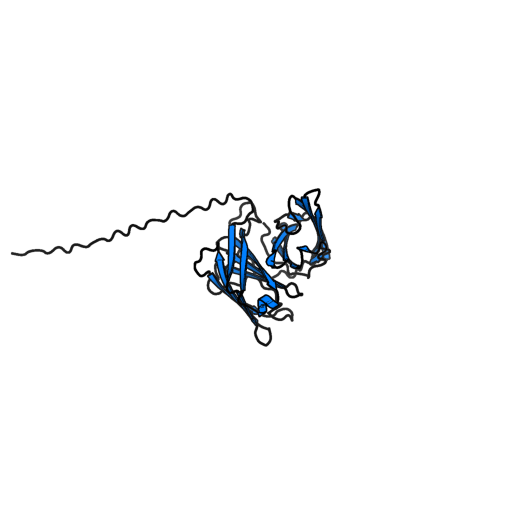 A C 1
ATOM 858 O O . MET A 1 111 ? 6.341 -1.609 2.985 1.00 80.69 111 MET A O 1
ATOM 862 N N . THR A 1 112 ? 4.296 -0.814 3.426 1.00 79.62 112 THR A N 1
ATOM 863 C CA . THR A 1 112 ? 3.946 -0.536 2.030 1.00 79.62 112 THR A CA 1
ATOM 864 C C . THR A 1 112 ? 4.108 0.947 1.755 1.00 79.62 112 THR A C 1
ATOM 866 O O . THR A 1 112 ? 3.530 1.759 2.464 1.00 79.62 112 THR A O 1
ATOM 869 N N . ILE A 1 113 ? 4.826 1.299 0.695 1.00 84.56 113 ILE A N 1
ATOM 870 C CA . ILE A 1 113 ? 4.939 2.646 0.143 1.00 84.56 113 ILE A CA 1
ATOM 871 C C . ILE A 1 113 ? 4.181 2.697 -1.181 1.00 84.56 113 ILE A C 1
ATOM 873 O O . ILE A 1 113 ? 4.387 1.860 -2.061 1.00 84.56 113 ILE A O 1
ATOM 877 N N . VAL A 1 114 ? 3.324 3.699 -1.341 1.00 81.25 114 VAL A N 1
ATOM 878 C CA . VAL A 1 114 ? 2.587 3.957 -2.581 1.00 81.25 114 VAL A CA 1
ATOM 879 C C . VAL A 1 114 ? 2.987 5.317 -3.111 1.00 81.25 114 VAL A C 1
ATOM 881 O O . VAL A 1 114 ? 2.732 6.330 -2.461 1.00 81.25 114 VAL A O 1
ATOM 884 N N . VAL A 1 115 ? 3.584 5.344 -4.300 1.00 87.88 115 VAL A N 1
ATOM 885 C CA . VAL A 1 115 ? 3.937 6.585 -4.995 1.00 87.88 115 VAL A CA 1
ATOM 886 C C . VAL A 1 115 ? 2.900 6.847 -6.069 1.00 87.88 115 VAL A C 1
ATOM 888 O O . VAL A 1 115 ? 2.622 5.981 -6.892 1.00 87.88 115 VAL A O 1
ATOM 891 N N . THR A 1 116 ? 2.323 8.041 -6.044 1.00 79.56 116 THR A N 1
ATOM 892 C CA . THR A 1 116 ? 1.321 8.508 -7.002 1.00 79.56 116 THR A CA 1
ATOM 893 C C . THR A 1 116 ? 1.885 9.681 -7.788 1.00 79.56 116 THR A C 1
ATOM 895 O O . THR A 1 116 ? 2.298 10.666 -7.178 1.00 79.56 116 THR A O 1
ATOM 898 N N . ASP A 1 117 ? 1.870 9.604 -9.118 1.00 81.44 117 ASP A N 1
ATOM 899 C CA . ASP A 1 117 ? 2.012 10.766 -9.996 1.00 81.44 117 ASP A CA 1
ATOM 900 C C . ASP A 1 117 ? 0.623 11.337 -10.291 1.00 81.44 117 ASP A C 1
ATOM 902 O O . ASP A 1 117 ? -0.167 10.748 -11.035 1.00 81.44 117 ASP A O 1
ATOM 906 N N . VAL A 1 118 ? 0.323 12.510 -9.739 1.00 72.38 118 VAL A N 1
ATOM 907 C CA . VAL A 1 118 ? -0.963 13.183 -9.959 1.00 72.38 118 VAL A CA 1
ATOM 908 C C . VAL A 1 118 ? -1.115 13.710 -11.389 1.00 72.38 118 VAL A C 1
ATOM 910 O O . VAL A 1 118 ? -2.233 13.913 -11.850 1.00 72.38 118 VAL A O 1
ATOM 913 N N . SER A 1 119 ? -0.010 13.930 -12.109 1.00 72.25 119 SER A N 1
ATOM 914 C CA . SER A 1 119 ? -0.013 14.456 -13.479 1.00 72.25 119 SER A CA 1
ATOM 915 C C . SER A 1 119 ? -0.285 13.372 -14.517 1.00 72.25 119 SER A C 1
ATOM 917 O O . SER A 1 119 ? -1.050 13.599 -15.456 1.00 72.25 119 SER A O 1
ATOM 919 N N . LEU A 1 120 ? 0.296 12.186 -14.325 1.00 69.88 120 LEU A N 1
ATOM 920 C CA . LEU A 1 120 ? -0.026 10.996 -15.111 1.00 69.88 120 LEU A CA 1
ATOM 921 C C . LEU A 1 120 ?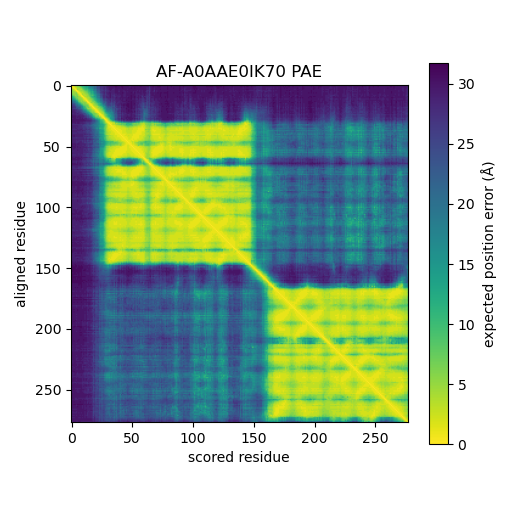 -1.288 10.302 -14.617 1.00 69.88 120 LEU A C 1
ATOM 923 O O . LEU A 1 120 ? -1.795 9.422 -15.311 1.00 69.88 120 LEU A O 1
ATOM 927 N N . ASN A 1 121 ? -1.791 10.721 -13.451 1.00 64.69 121 ASN A N 1
ATOM 928 C CA . ASN A 1 121 ? -2.903 10.090 -12.774 1.00 64.69 121 ASN A CA 1
ATOM 929 C C . ASN A 1 121 ? -2.600 8.593 -12.662 1.00 64.69 121 ASN A C 1
ATOM 931 O O . ASN A 1 121 ? -3.330 7.782 -13.211 1.00 64.69 121 ASN A O 1
ATOM 935 N N . ALA A 1 122 ? -1.468 8.235 -12.051 1.00 70.44 122 ALA A N 1
ATOM 936 C CA . ALA A 1 122 ? -0.985 6.860 -11.957 1.00 70.44 122 ALA A CA 1
ATOM 937 C C . ALA A 1 122 ? -0.298 6.584 -10.613 1.00 70.44 122 ALA A C 1
ATOM 939 O O . ALA A 1 122 ? 0.211 7.510 -9.984 1.00 70.44 122 ALA A O 1
ATOM 940 N N . LEU A 1 123 ? -0.290 5.329 -10.158 1.00 76.50 123 LEU A N 1
ATOM 941 C CA . LEU A 1 123 ? 0.343 4.920 -8.902 1.00 76.50 123 LEU A CA 1
ATOM 942 C C . LEU A 1 123 ? 1.091 3.589 -9.014 1.00 76.50 123 LEU A C 1
ATOM 944 O O . LEU A 1 123 ? 0.772 2.767 -9.870 1.00 76.50 123 LEU A O 1
ATOM 948 N N . ALA A 1 124 ? 2.064 3.380 -8.129 1.00 78.81 124 ALA A N 1
ATOM 949 C CA . ALA A 1 124 ? 2.833 2.143 -7.998 1.00 78.81 124 ALA A CA 1
ATOM 950 C C . ALA A 1 124 ? 3.052 1.786 -6.516 1.00 78.81 124 ALA A C 1
ATOM 952 O O . ALA A 1 124 ? 3.177 2.677 -5.670 1.00 78.81 124 ALA A O 1
ATOM 953 N N . PHE A 1 125 ? 3.112 0.484 -6.215 1.00 79.12 125 PHE A N 1
ATOM 954 C CA . PHE A 1 125 ? 3.194 -0.064 -4.854 1.00 79.12 125 PHE A CA 1
ATOM 955 C C . PHE A 1 125 ? 4.549 -0.724 -4.590 1.00 79.12 125 PHE A C 1
ATOM 957 O O . PHE A 1 125 ? 5.051 -1.478 -5.427 1.00 79.12 125 PHE A O 1
ATOM 964 N N . TYR A 1 126 ? 5.109 -0.503 -3.403 1.00 84.31 126 TYR A N 1
ATOM 965 C CA . TYR A 1 126 ? 6.412 -1.023 -3.000 1.00 84.31 126 TYR A CA 1
ATOM 966 C C . TYR A 1 126 ? 6.351 -1.515 -1.555 1.00 84.31 126 TYR A C 1
ATOM 968 O O . TYR A 1 126 ? 6.046 -0.748 -0.653 1.00 84.31 126 TYR A O 1
ATOM 976 N N . GLY A 1 127 ? 6.639 -2.793 -1.329 1.00 79.25 127 GLY A N 1
ATOM 977 C CA . GLY A 1 127 ? 6.733 -3.369 0.013 1.00 79.25 127 GLY A CA 1
ATOM 978 C C . GLY A 1 127 ? 8.165 -3.376 0.532 1.00 79.25 127 GLY A C 1
ATOM 979 O O . GLY A 1 127 ? 9.076 -3.629 -0.258 1.00 79.25 127 GLY A O 1
ATOM 980 N N . TYR A 1 128 ? 8.364 -3.157 1.829 1.00 83.25 128 TYR A N 1
ATOM 981 C CA . TYR A 1 128 ? 9.666 -3.194 2.498 1.00 83.25 128 TYR A CA 1
ATOM 982 C C . TYR A 1 128 ? 9.572 -3.886 3.857 1.00 83.25 128 TYR A C 1
ATOM 984 O O . TYR A 1 128 ? 8.677 -3.582 4.646 1.00 83.25 128 TYR A O 1
ATOM 992 N N . THR A 1 129 ? 10.515 -4.775 4.157 1.00 85.06 129 THR A N 1
ATOM 993 C CA . THR A 1 129 ? 10.678 -5.342 5.506 1.00 85.06 129 THR A CA 1
ATOM 994 C C . THR A 1 129 ? 11.441 -4.382 6.424 1.00 85.06 129 THR A C 1
ATOM 996 O O . THR A 1 129 ? 12.122 -3.475 5.951 1.00 85.06 129 THR A O 1
ATOM 999 N N . VAL A 1 130 ? 11.387 -4.585 7.745 1.00 83.62 130 VAL A N 1
ATOM 1000 C CA . VAL A 1 130 ? 12.211 -3.820 8.707 1.00 83.62 130 VAL A CA 1
ATOM 1001 C C . VAL A 1 130 ? 13.691 -3.877 8.362 1.00 83.62 130 VAL A C 1
ATOM 1003 O O . VAL A 1 130 ? 14.328 -2.831 8.294 1.00 83.62 130 VAL A O 1
ATOM 1006 N N . ASP A 1 131 ? 14.213 -5.072 8.079 1.00 84.25 131 ASP A N 1
ATOM 1007 C CA . ASP A 1 131 ? 15.627 -5.252 7.747 1.00 84.25 131 ASP A CA 1
ATOM 1008 C C . ASP A 1 131 ? 16.008 -4.440 6.501 1.00 84.25 131 ASP A C 1
ATOM 1010 O O . ASP A 1 131 ? 17.069 -3.824 6.456 1.00 84.25 131 ASP A O 1
ATOM 1014 N N . GLU A 1 132 ? 15.128 -4.387 5.497 1.00 86.38 132 GLU A N 1
ATOM 1015 C CA . GLU A 1 132 ? 15.319 -3.560 4.306 1.00 86.38 132 GLU A CA 1
ATOM 1016 C C . GLU A 1 132 ? 15.292 -2.059 4.640 1.00 86.38 132 GLU A C 1
ATOM 1018 O O . GLU A 1 132 ? 16.150 -1.297 4.190 1.00 86.38 132 GLU A O 1
ATOM 1023 N N . LEU A 1 133 ? 14.333 -1.626 5.458 1.00 87.75 133 LEU A N 1
ATOM 1024 C CA . LEU A 1 133 ? 14.203 -0.227 5.868 1.00 87.75 133 LEU A CA 1
ATOM 1025 C C . LEU A 1 133 ? 15.407 0.256 6.690 1.00 87.75 133 LEU A C 1
ATOM 1027 O O . LEU A 1 133 ? 15.773 1.425 6.581 1.00 87.75 133 LEU A O 1
ATOM 1031 N N . GLU A 1 134 ? 16.019 -0.619 7.489 1.00 87.06 134 GLU A N 1
ATOM 1032 C CA . GLU A 1 134 ? 17.217 -0.325 8.285 1.00 87.06 134 GLU A CA 1
ATOM 1033 C C . GLU A 1 134 ? 18.516 -0.413 7.469 1.00 87.06 134 GLU A C 1
ATOM 1035 O O . GLU A 1 134 ? 19.455 0.343 7.721 1.00 87.06 134 GLU A O 1
ATOM 1040 N N . ALA A 1 135 ? 18.586 -1.320 6.490 1.00 84.12 135 ALA A N 1
ATOM 1041 C CA . ALA A 1 135 ? 19.807 -1.603 5.736 1.00 84.12 135 ALA A CA 1
ATOM 1042 C C . ALA A 1 135 ? 20.061 -0.684 4.530 1.00 84.12 135 ALA A C 1
ATOM 1044 O O . ALA A 1 135 ? 21.136 -0.801 3.941 1.00 84.12 135 ALA A O 1
ATOM 1045 N N . GLY A 1 136 ? 19.098 0.162 4.134 1.00 78.25 136 GLY A N 1
ATOM 1046 C CA . GLY A 1 136 ? 19.135 0.949 2.891 1.00 78.25 136 GLY A CA 1
ATOM 1047 C C . GLY A 1 136 ? 20.459 1.679 2.587 1.00 78.25 136 GLY A C 1
ATOM 1048 O O . GLY A 1 136 ? 21.276 1.902 3.483 1.00 78.25 136 GLY A O 1
ATOM 1049 N N . PRO A 1 137 ? 20.694 2.101 1.330 1.00 88.06 137 PRO A N 1
ATOM 1050 C CA . PRO A 1 137 ? 19.712 2.288 0.257 1.00 88.06 137 PRO A CA 1
ATOM 1051 C C . PRO A 1 137 ? 19.318 1.020 -0.522 1.00 88.06 137 PRO A C 1
ATOM 1053 O O . PRO A 1 137 ? 20.135 0.126 -0.737 1.00 88.06 137 PRO A O 1
ATOM 1056 N N . ILE A 1 138 ? 18.064 0.958 -0.987 1.00 92.00 138 ILE A N 1
ATOM 1057 C CA . ILE A 1 138 ? 17.487 -0.167 -1.751 1.00 92.00 138 ILE A CA 1
ATOM 1058 C C . ILE A 1 138 ? 16.821 0.339 -3.029 1.00 92.00 138 ILE A C 1
ATOM 1060 O O . ILE A 1 138 ? 16.248 1.422 -3.054 1.00 92.00 138 ILE A O 1
ATOM 1064 N N . THR A 1 139 ? 16.859 -0.464 -4.092 1.00 91.56 139 THR A N 1
ATOM 1065 C CA . THR A 1 139 ? 16.097 -0.200 -5.320 1.00 91.56 139 THR A CA 1
ATOM 1066 C C . THR A 1 139 ? 15.040 -1.278 -5.526 1.00 91.56 139 THR A C 1
ATOM 1068 O O . THR A 1 139 ? 15.353 -2.461 -5.393 1.00 91.56 139 THR A O 1
ATOM 1071 N N . LYS A 1 140 ? 13.801 -0.879 -5.838 1.00 87.81 140 LYS A N 1
ATOM 1072 C CA . LYS A 1 140 ? 12.703 -1.794 -6.191 1.00 87.81 140 LYS A CA 1
ATOM 1073 C C . LYS A 1 140 ? 11.942 -1.292 -7.411 1.00 87.81 140 LYS A C 1
ATOM 1075 O O . LYS A 1 140 ? 11.668 -0.099 -7.520 1.00 87.81 140 LYS A O 1
ATOM 1080 N N . ASP A 1 141 ? 11.526 -2.228 -8.254 1.00 86.00 141 ASP A N 1
ATOM 1081 C CA . ASP A 1 141 ? 10.654 -1.991 -9.402 1.00 86.00 141 ASP A CA 1
ATOM 1082 C C . ASP A 1 141 ? 9.208 -2.412 -9.088 1.00 86.00 141 ASP A C 1
ATOM 1084 O O . ASP A 1 141 ? 8.948 -3.272 -8.235 1.00 86.00 141 ASP A O 1
ATOM 1088 N N . SER A 1 142 ? 8.247 -1.782 -9.762 1.00 76.81 142 SER A N 1
ATOM 1089 C CA . SER A 1 142 ? 6.824 -2.107 -9.661 1.00 76.81 142 SER A CA 1
ATOM 1090 C C . SER A 1 142 ? 6.060 -1.633 -10.905 1.00 76.81 142 SER A C 1
ATOM 1092 O O . SER A 1 142 ? 6.372 -0.566 -11.442 1.00 76.81 142 SER A O 1
ATOM 1094 N N . PRO A 1 143 ? 5.065 -2.385 -11.407 1.00 71.31 143 PRO A N 1
ATOM 1095 C CA . PRO A 1 143 ? 4.134 -1.850 -12.395 1.00 71.31 143 PRO A CA 1
ATOM 1096 C C . PRO A 1 143 ? 3.373 -0.636 -11.834 1.00 71.31 143 PRO A C 1
ATOM 1098 O O . PRO A 1 143 ? 3.030 -0.580 -10.651 1.00 71.31 143 PRO A O 1
ATOM 1101 N N . ALA A 1 144 ? 3.096 0.329 -12.707 1.00 74.19 144 ALA A N 1
ATOM 1102 C CA . ALA A 1 144 ? 2.305 1.515 -12.419 1.00 74.19 144 ALA A CA 1
ATOM 1103 C C . ALA A 1 144 ? 0.954 1.453 -13.131 1.00 74.19 144 ALA A C 1
ATOM 1105 O O . ALA A 1 144 ? 0.878 1.061 -14.296 1.00 74.19 144 ALA A O 1
ATOM 1106 N N . TYR A 1 145 ? -0.098 1.893 -12.453 1.00 65.56 145 TYR A N 1
ATOM 1107 C CA . TYR A 1 145 ? -1.495 1.759 -12.874 1.00 65.56 145 TYR A CA 1
ATOM 1108 C C . TYR A 1 145 ? -2.169 3.128 -12.927 1.00 65.56 145 TYR A C 1
ATOM 1110 O O . TYR A 1 145 ? -1.854 3.955 -12.075 1.00 65.56 145 TYR A O 1
ATOM 1118 N N . VAL A 1 146 ? -3.104 3.393 -13.855 1.00 58.34 146 VAL A N 1
ATOM 1119 C CA . VAL A 1 146 ? -3.843 4.678 -13.834 1.00 58.34 146 VAL A CA 1
ATOM 1120 C C . VAL A 1 146 ? -4.687 4.751 -12.559 1.00 58.34 146 VAL A C 1
ATOM 1122 O O . VAL A 1 146 ? -5.497 3.873 -12.253 1.00 58.34 146 VAL A O 1
ATOM 1125 N N . VAL A 1 147 ? -4.529 5.838 -11.818 1.00 50.34 147 VAL A N 1
ATOM 1126 C CA . VAL A 1 147 ? -5.432 6.298 -10.767 1.00 50.34 147 VAL A CA 1
ATOM 1127 C C . VAL A 1 147 ? -6.782 6.538 -11.433 1.00 50.34 147 VAL A C 1
ATOM 1129 O O . VAL A 1 147 ? -6.939 7.431 -12.251 1.00 50.34 147 VAL A O 1
ATOM 1132 N N . GLY A 1 148 ? -7.768 5.692 -11.179 1.00 36.97 148 GLY A N 1
ATOM 1133 C CA . GLY A 1 148 ? -9.018 5.767 -11.932 1.00 36.97 148 GLY A CA 1
ATOM 1134 C C . GLY A 1 148 ? -9.009 5.045 -13.291 1.00 36.97 148 GLY A C 1
ATOM 1135 O O . GLY A 1 148 ? -9.942 5.236 -14.042 1.00 36.97 148 GLY A O 1
ATOM 1136 N N . THR A 1 149 ? -8.069 4.141 -13.610 1.00 35.81 149 THR A N 1
ATOM 1137 C CA . THR A 1 149 ? -8.493 2.874 -14.276 1.00 35.81 149 THR A CA 1
ATOM 1138 C C . THR A 1 149 ? -9.180 1.927 -13.290 1.00 35.81 149 THR A C 1
ATOM 1140 O O . THR A 1 149 ? -9.649 0.863 -13.674 1.00 35.81 149 THR A O 1
ATOM 1143 N N . LEU A 1 150 ? -9.279 2.359 -12.031 1.00 36.75 150 LEU A N 1
ATOM 1144 C CA . LEU A 1 150 ? -10.366 2.010 -11.131 1.00 36.75 150 LEU A CA 1
ATOM 1145 C C . LEU A 1 150 ? -11.702 2.528 -11.734 1.00 36.75 150 LEU A C 1
ATOM 1147 O O . LEU A 1 150 ? -12.610 1.723 -11.904 1.00 36.75 150 LEU A O 1
ATOM 1151 N N . ALA A 1 151 ? -11.754 3.775 -12.241 1.00 30.08 151 ALA A N 1
ATOM 1152 C CA . ALA A 1 151 ? -12.917 4.444 -12.853 1.00 30.08 151 ALA A CA 1
ATOM 1153 C C . ALA A 1 151 ? -12.956 4.342 -14.381 1.00 30.08 151 ALA A C 1
ATOM 1155 O O . ALA A 1 151 ? -12.473 5.228 -15.094 1.00 30.08 151 ALA A O 1
ATOM 1156 N N . ASN A 1 152 ? -13.665 3.368 -14.945 1.00 26.75 152 ASN A N 1
ATOM 1157 C CA . ASN A 1 152 ? -14.150 3.612 -16.302 1.00 26.75 152 ASN A CA 1
ATOM 1158 C C . ASN A 1 152 ? -15.300 4.636 -16.290 1.00 26.75 152 ASN A C 1
ATOM 1160 O O . ASN A 1 152 ? -16.425 4.339 -15.903 1.00 26.75 152 ASN A O 1
ATOM 1164 N N . GLU A 1 153 ? -14.950 5.805 -16.837 1.00 32.09 153 GLU A N 1
ATOM 1165 C CA . GLU A 1 153 ? -15.764 6.799 -17.547 1.00 32.09 153 GLU A CA 1
ATOM 1166 C C . GLU A 1 153 ? -16.202 8.062 -16.770 1.00 32.09 153 GLU A C 1
ATOM 1168 O O . GLU A 1 153 ? -17.196 8.108 -16.054 1.00 32.09 153 GLU A O 1
ATOM 1173 N N . ALA A 1 154 ? -15.500 9.149 -17.118 1.00 31.28 154 ALA A N 1
ATOM 1174 C CA . ALA A 1 154 ? -15.973 10.532 -17.186 1.00 31.28 154 ALA A CA 1
ATOM 1175 C C . ALA A 1 154 ? -16.314 11.266 -15.874 1.00 31.28 154 ALA A C 1
ATOM 1177 O O . ALA A 1 154 ? -17.463 11.626 -15.628 1.00 31.28 154 ALA A O 1
ATOM 1178 N N . SER A 1 155 ? -15.284 11.748 -15.173 1.00 33.59 155 SER A N 1
ATOM 1179 C CA . SER A 1 155 ? -15.372 13.084 -14.571 1.00 33.59 155 SER A CA 1
ATOM 1180 C C . SER A 1 155 ? -14.020 13.793 -14.548 1.00 33.59 155 SER A C 1
ATOM 1182 O O . SER A 1 155 ? -13.100 13.410 -13.836 1.00 33.59 155 SER A O 1
ATOM 1184 N N . THR A 1 156 ? -13.910 14.862 -15.335 1.00 27.33 156 THR A N 1
ATOM 1185 C CA . THR A 1 156 ? -12.873 15.890 -15.214 1.00 27.33 156 THR A CA 1
ATOM 1186 C C . THR A 1 156 ? -13.116 16.717 -13.952 1.00 27.33 156 THR A C 1
ATOM 1188 O O . THR A 1 156 ? -13.641 17.823 -14.041 1.00 27.33 156 THR A O 1
ATOM 1191 N N . GLU A 1 157 ? -12.737 16.199 -12.790 1.00 26.31 157 GLU A N 1
ATOM 1192 C CA . GLU A 1 157 ? -12.414 17.022 -11.625 1.00 26.31 157 GLU A CA 1
ATOM 1193 C C . GLU A 1 157 ? -11.106 16.521 -11.013 1.00 26.31 157 GLU A C 1
ATOM 1195 O O . GLU A 1 157 ? -10.854 15.326 -10.894 1.00 26.31 157 GLU A O 1
ATOM 1200 N N . ILE A 1 158 ? -10.223 17.475 -10.731 1.00 31.73 158 ILE A N 1
ATOM 1201 C CA . ILE A 1 158 ? -8.869 17.256 -10.235 1.00 31.73 158 ILE A CA 1
ATOM 1202 C C . ILE A 1 158 ? -8.989 16.681 -8.820 1.00 31.73 158 ILE A C 1
ATOM 1204 O O . ILE A 1 158 ? -9.474 17.367 -7.922 1.00 31.73 158 ILE A O 1
ATOM 1208 N N . ILE A 1 159 ? -8.547 15.437 -8.623 1.00 36.94 159 ILE A N 1
ATOM 1209 C CA . ILE A 1 159 ? -8.502 14.768 -7.320 1.00 36.94 159 ILE A CA 1
ATOM 1210 C C . ILE A 1 159 ? -7.414 15.435 -6.458 1.00 36.94 159 ILE A C 1
ATOM 1212 O O . ILE A 1 159 ? -6.289 14.960 -6.346 1.00 36.94 159 ILE A O 1
ATOM 1216 N N . THR A 1 160 ? -7.736 16.564 -5.834 1.00 32.38 160 THR A N 1
ATOM 1217 C CA . THR A 1 160 ? -7.081 17.000 -4.596 1.00 32.38 160 THR A CA 1
ATOM 1218 C C . THR A 1 160 ? -7.855 16.362 -3.441 1.00 32.38 160 THR A C 1
ATOM 1220 O O . THR A 1 160 ? -8.868 16.911 -3.006 1.00 32.38 160 THR A O 1
ATOM 1223 N N . ARG A 1 161 ? -7.452 15.155 -3.011 1.00 40.81 161 ARG A N 1
ATOM 1224 C CA . ARG A 1 161 ? -8.109 14.409 -1.918 1.00 40.81 161 ARG A CA 1
ATOM 1225 C C . ARG A 1 161 ? -7.920 15.139 -0.587 1.00 40.81 161 ARG A C 1
ATOM 1227 O O . ARG A 1 161 ? -6.805 15.485 -0.219 1.00 40.81 161 ARG A O 1
ATOM 1234 N N . SER A 1 162 ? -9.034 15.403 0.095 1.00 37.09 162 SER A N 1
ATOM 1235 C CA . SER A 1 162 ? -9.080 16.036 1.418 1.00 37.09 162 SER A CA 1
ATOM 1236 C C . SER A 1 162 ? -8.331 15.198 2.462 1.00 37.09 162 SER A C 1
ATOM 1238 O O . SER A 1 162 ? -8.362 13.973 2.420 1.00 37.09 162 SER A O 1
ATOM 1240 N N . SER A 1 163 ? -7.680 15.895 3.389 1.00 44.41 163 SER A N 1
ATOM 1241 C CA . SER A 1 163 ? -6.409 15.556 4.034 1.00 44.41 163 SER A CA 1
ATOM 1242 C C . SER A 1 163 ? -6.501 15.067 5.487 1.00 44.41 163 SER A C 1
ATOM 1244 O O . SER A 1 163 ? -5.573 15.307 6.255 1.00 44.41 163 SER A O 1
ATOM 1246 N N . GLU A 1 164 ? -7.596 14.427 5.899 1.00 47.97 164 GLU A N 1
ATOM 1247 C CA . GLU A 1 164 ? -7.703 13.815 7.233 1.00 47.97 164 GLU A CA 1
ATOM 1248 C C . GLU A 1 164 ? -8.485 12.495 7.148 1.00 47.97 164 GLU A C 1
ATOM 1250 O O . GLU A 1 164 ? -9.441 12.420 6.367 1.00 47.97 164 GLU A O 1
ATOM 1255 N N . PRO A 1 165 ? -8.080 11.447 7.897 1.00 51.56 165 PRO A N 1
ATOM 1256 C CA . PRO A 1 165 ? -8.901 10.253 8.034 1.00 51.56 165 PRO A CA 1
ATOM 1257 C C . PRO A 1 165 ? -10.258 10.661 8.604 1.00 51.56 165 PRO A C 1
ATOM 1259 O O . PRO A 1 165 ? -10.339 11.502 9.503 1.00 51.56 165 PRO A O 1
ATOM 1262 N N . GLU A 1 166 ? -11.331 10.068 8.095 1.00 57.31 166 GLU A N 1
ATOM 1263 C CA . GLU A 1 166 ? -12.591 10.140 8.820 1.00 57.31 166 GLU A CA 1
ATOM 1264 C C . GLU A 1 166 ? -12.398 9.454 10.184 1.00 57.31 166 GLU A C 1
ATOM 1266 O O . GLU A 1 166 ? -11.572 8.550 10.315 1.00 57.31 166 GLU A O 1
ATOM 1271 N N . GLU A 1 167 ? -13.169 9.823 11.213 1.00 65.44 167 GLU A N 1
ATOM 1272 C CA . GLU A 1 167 ? -13.147 9.119 12.516 1.00 65.44 167 GLU A CA 1
ATOM 1273 C C . GLU A 1 167 ? -13.603 7.637 12.408 1.00 65.44 167 GLU A C 1
ATOM 1275 O O . GLU A 1 167 ? -13.791 6.944 13.409 1.00 65.44 167 GLU A O 1
ATOM 1280 N N . GLU A 1 168 ? -13.802 7.134 11.188 1.00 79.38 168 GLU A N 1
ATOM 1281 C CA . GLU A 1 168 ? -14.184 5.775 10.859 1.00 79.38 168 GLU A CA 1
ATOM 1282 C C . GLU A 1 168 ? -12.942 4.901 10.616 1.00 79.38 168 GLU A C 1
ATOM 1284 O O . GLU A 1 168 ? -11.976 5.289 9.959 1.00 79.38 168 GLU A O 1
ATOM 1289 N N . THR A 1 169 ? -12.987 3.669 11.119 1.00 81.75 169 THR A N 1
ATOM 1290 C CA . THR A 1 169 ? -12.004 2.624 10.813 1.00 81.75 169 THR A CA 1
ATOM 1291 C C . THR A 1 169 ? -12.711 1.390 10.279 1.00 81.75 169 THR A C 1
ATOM 1293 O O . THR A 1 169 ? -13.793 1.024 10.758 1.00 81.75 169 THR A O 1
ATOM 1296 N N . TRP A 1 170 ? -12.096 0.728 9.306 1.00 90.62 170 TRP A N 1
ATOM 1297 C CA . TRP A 1 170 ? -12.553 -0.556 8.779 1.00 90.62 170 TRP A CA 1
ATOM 1298 C C . TRP A 1 170 ? -11.561 -1.656 9.137 1.00 90.62 170 TRP A C 1
ATOM 1300 O O . TRP A 1 170 ? -10.381 -1.396 9.357 1.00 90.62 170 TRP A O 1
ATOM 1310 N N . GLN A 1 171 ? -12.048 -2.888 9.204 1.00 89.69 171 GLN A N 1
ATOM 1311 C CA . GLN A 1 171 ? -11.242 -4.082 9.435 1.00 89.69 171 GLN A CA 1
ATOM 1312 C C . GLN A 1 171 ? -11.644 -5.160 8.437 1.00 89.69 171 GLN A C 1
ATOM 1314 O O . GLN A 1 171 ? -12.828 -5.278 8.123 1.00 89.69 171 GLN A O 1
ATOM 1319 N N . ILE A 1 172 ? -10.685 -5.961 7.993 1.00 92.62 172 ILE A N 1
ATOM 1320 C CA . ILE A 1 172 ? -10.942 -7.197 7.262 1.00 92.62 172 ILE A CA 1
ATOM 1321 C C . ILE A 1 172 ? -10.872 -8.349 8.252 1.00 92.62 172 ILE A C 1
ATOM 1323 O O . ILE A 1 172 ? -9.914 -8.450 9.014 1.00 92.62 172 ILE A O 1
ATOM 1327 N N . LEU A 1 173 ? -11.907 -9.176 8.261 1.00 89.56 173 LEU A N 1
ATOM 1328 C CA . LEU A 1 173 ? -12.044 -10.336 9.128 1.00 89.56 173 LEU A CA 1
ATOM 1329 C C . LEU A 1 173 ? -12.003 -11.612 8.300 1.00 89.56 173 LEU A C 1
ATOM 1331 O O . LEU A 1 173 ? -12.564 -11.643 7.200 1.00 89.56 173 LEU A O 1
ATOM 1335 N N . GLU A 1 174 ? -11.385 -12.643 8.874 1.00 91.31 174 GLU A N 1
ATOM 1336 C CA . GLU A 1 174 ? -11.385 -14.017 8.363 1.00 91.31 174 GLU A CA 1
ATOM 1337 C C . GLU A 1 174 ? -10.953 -14.108 6.889 1.00 91.31 174 GLU A C 1
ATOM 1339 O O . GLU A 1 174 ? -11.529 -14.858 6.108 1.00 91.31 174 GLU A O 1
ATOM 1344 N N . MET A 1 175 ? -9.940 -13.325 6.495 1.00 92.31 175 MET A N 1
ATOM 1345 C CA . MET A 1 175 ? -9.493 -13.280 5.107 1.00 92.31 175 MET A CA 1
ATOM 1346 C C . MET A 1 175 ? -8.930 -14.627 4.676 1.00 92.31 175 MET A C 1
ATOM 1348 O O . MET A 1 175 ? -7.864 -15.036 5.132 1.00 92.31 175 MET A O 1
ATOM 1352 N N . SER A 1 176 ? -9.604 -15.275 3.734 1.00 91.50 176 SER A N 1
ATOM 1353 C CA . SER A 1 176 ? -9.141 -16.511 3.129 1.00 91.50 176 SER A CA 1
ATOM 1354 C C . SER A 1 176 ? -9.104 -16.419 1.613 1.00 91.50 176 SER A C 1
ATOM 1356 O O . SER A 1 176 ? -9.813 -15.640 0.973 1.00 91.50 176 SER A O 1
ATOM 1358 N N . ARG A 1 177 ? -8.220 -17.220 1.031 1.00 89.12 177 ARG A N 1
ATOM 1359 C CA . ARG A 1 177 ? -7.983 -17.266 -0.393 1.00 89.12 177 ARG A CA 1
ATOM 1360 C C . ARG A 1 177 ? -7.569 -18.654 -0.840 1.00 89.12 177 ARG A C 1
ATOM 1362 O O . ARG A 1 177 ? -6.583 -19.206 -0.357 1.00 89.12 177 ARG A O 1
ATOM 1369 N N . ASN A 1 178 ? -8.297 -19.202 -1.800 1.00 88.00 178 ASN A N 1
ATOM 1370 C CA . ASN A 1 178 ? -8.103 -20.567 -2.263 1.00 88.00 178 ASN A CA 1
ATOM 1371 C C . ASN A 1 178 ? -8.097 -20.617 -3.789 1.00 88.00 178 ASN A C 1
ATOM 1373 O O . ASN A 1 178 ? -9.085 -20.276 -4.431 1.00 88.00 178 ASN A O 1
ATOM 1377 N N . TYR A 1 179 ? -6.990 -21.079 -4.366 1.00 86.25 179 TYR A N 1
ATOM 1378 C CA . TYR A 1 179 ? -6.928 -21.404 -5.785 1.00 86.25 179 TYR A CA 1
ATOM 1379 C C . TYR A 1 179 ? -7.612 -22.744 -6.072 1.00 86.25 179 TYR A C 1
ATOM 1381 O O . TYR A 1 179 ? -7.223 -23.778 -5.517 1.00 86.25 179 TYR A O 1
ATOM 1389 N N . ASP A 1 180 ? -8.590 -22.735 -6.973 1.00 84.81 180 ASP A N 1
ATOM 1390 C CA . ASP A 1 180 ? -9.196 -23.927 -7.551 1.00 84.81 180 ASP A CA 1
ATOM 1391 C C . ASP A 1 180 ? -8.471 -24.293 -8.864 1.00 84.81 180 ASP A C 1
ATOM 1393 O O . ASP A 1 180 ? -8.616 -23.599 -9.874 1.00 84.81 180 ASP A O 1
ATOM 1397 N N . PRO A 1 181 ? -7.706 -25.401 -8.908 1.00 82.44 181 PRO A N 1
ATOM 1398 C CA . PRO A 1 181 ? -6.979 -25.806 -10.110 1.00 82.44 181 PRO A CA 1
ATOM 1399 C C . PRO A 1 181 ? -7.880 -26.364 -11.225 1.00 82.44 181 PRO A C 1
ATOM 1401 O O . PRO A 1 181 ? -7.415 -26.514 -12.358 1.00 82.44 181 PRO A O 1
ATOM 1404 N N . VAL A 1 182 ? -9.129 -26.732 -10.920 1.00 84.69 182 VAL A N 1
ATOM 1405 C CA . VAL A 1 182 ? -10.103 -27.259 -11.888 1.00 84.69 182 VAL A CA 1
ATOM 1406 C C . VAL A 1 182 ? -10.768 -26.108 -12.628 1.00 84.69 182 VAL A C 1
ATOM 1408 O O . VAL A 1 182 ? -10.769 -26.101 -13.859 1.00 84.69 182 VAL A O 1
ATOM 1411 N N . GLU A 1 183 ? -11.278 -25.133 -11.879 1.00 83.50 183 GLU A N 1
ATOM 1412 C CA . GLU A 1 183 ? -11.921 -23.931 -12.427 1.00 83.50 183 GLU A CA 1
ATOM 1413 C C . GLU A 1 183 ? -10.897 -22.860 -12.844 1.00 83.50 183 GLU A C 1
ATOM 1415 O O . GLU A 1 183 ? -11.236 -21.917 -13.558 1.00 83.50 183 GLU A O 1
ATOM 1420 N N . ARG A 1 184 ? -9.621 -23.041 -12.463 1.00 84.38 184 ARG A N 1
ATOM 1421 C CA . ARG A 1 184 ? -8.513 -22.098 -12.691 1.00 84.38 184 ARG A CA 1
ATOM 1422 C C . ARG A 1 184 ? -8.843 -20.711 -12.146 1.00 84.38 184 ARG A C 1
ATOM 1424 O O . ARG A 1 184 ? -8.545 -19.709 -12.792 1.00 84.38 184 ARG A O 1
ATOM 1431 N N . SER A 1 185 ? -9.477 -20.654 -10.983 1.00 84.81 185 SER A N 1
ATOM 1432 C CA . SER A 1 185 ? -9.890 -19.412 -10.340 1.00 84.81 185 SER A CA 1
ATOM 1433 C C . SER A 1 185 ? -9.314 -19.310 -8.939 1.00 84.8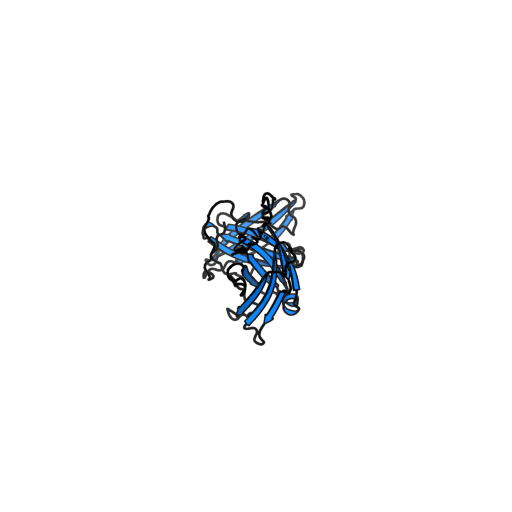1 185 SER A C 1
ATOM 1435 O O . SER A 1 185 ? -9.068 -20.314 -8.274 1.00 84.81 185 SER A O 1
ATOM 1437 N N . THR A 1 186 ? -9.113 -18.083 -8.477 1.00 87.06 186 THR A N 1
ATOM 1438 C CA . THR A 1 186 ? -8.778 -17.807 -7.082 1.00 87.06 186 THR A CA 1
ATOM 1439 C C . THR A 1 186 ? -10.007 -17.254 -6.384 1.00 87.06 186 THR A C 1
ATOM 1441 O O . THR A 1 186 ? -10.505 -16.194 -6.755 1.00 87.06 186 THR A O 1
ATOM 1444 N N . HIS A 1 187 ? -10.486 -17.983 -5.384 1.00 89.88 187 HIS A N 1
ATOM 1445 C CA . HIS A 1 187 ? -11.619 -17.606 -4.551 1.00 89.88 187 HIS A CA 1
ATOM 1446 C C . HIS A 1 187 ? -11.137 -16.823 -3.333 1.00 89.88 187 HIS A C 1
ATOM 1448 O O . HIS A 1 187 ? -10.202 -17.272 -2.668 1.00 89.88 187 HIS A O 1
ATOM 1454 N N . LEU A 1 188 ? -11.754 -15.683 -3.037 1.00 91.88 188 LEU A N 1
ATOM 1455 C CA . LEU A 1 188 ? -11.526 -14.883 -1.838 1.00 91.88 188 LEU A CA 1
ATOM 1456 C C . LEU A 1 188 ? -12.812 -14.824 -1.014 1.00 91.88 188 LEU A C 1
ATOM 1458 O O . LEU A 1 188 ? -13.855 -14.440 -1.539 1.00 91.88 188 LEU A O 1
ATOM 1462 N N . ASP A 1 189 ? -12.695 -15.111 0.278 1.00 94.44 189 ASP A N 1
ATOM 1463 C CA . ASP A 1 189 ? -13.785 -15.043 1.256 1.00 94.44 189 ASP A CA 1
ATOM 1464 C C . ASP A 1 189 ? -13.305 -14.229 2.459 1.00 94.44 189 ASP A C 1
ATOM 1466 O O . ASP A 1 189 ? -12.226 -14.501 2.994 1.00 94.44 189 ASP A O 1
ATOM 1470 N N . PHE A 1 190 ? -14.052 -13.184 2.822 1.00 96.06 190 PHE A N 1
ATOM 1471 C CA . PHE A 1 190 ? -13.757 -12.341 3.981 1.00 96.06 190 PHE A CA 1
ATOM 1472 C C . PHE A 1 190 ? -14.952 -11.478 4.389 1.00 96.06 190 PHE A C 1
ATOM 1474 O O . PHE A 1 190 ? -15.960 -11.381 3.686 1.00 96.06 190 PHE A O 1
ATOM 1481 N N . THR A 1 191 ? -14.829 -10.777 5.516 1.00 96.88 191 THR A N 1
ATOM 1482 C CA . THR A 1 191 ? -15.836 -9.813 5.981 1.00 96.88 191 THR A CA 1
ATOM 1483 C C . THR A 1 191 ? -15.223 -8.445 6.262 1.00 96.88 191 THR A C 1
ATOM 1485 O O . THR A 1 191 ? -14.220 -8.326 6.957 1.00 96.88 191 THR A O 1
ATOM 1488 N N . ILE A 1 192 ? -15.847 -7.380 5.760 1.00 96.06 192 ILE A N 1
ATOM 1489 C CA . ILE A 1 192 ? -15.504 -5.993 6.083 1.00 96.06 192 ILE A CA 1
ATOM 1490 C C . ILE A 1 192 ? -16.301 -5.576 7.324 1.00 96.06 192 ILE A C 1
ATOM 1492 O O . ILE A 1 192 ? -17.525 -5.451 7.263 1.00 96.06 192 ILE A O 1
ATOM 1496 N N . SER A 1 193 ? -15.621 -5.314 8.440 1.00 93.75 193 SER A N 1
ATOM 1497 C CA . SER A 1 193 ? -16.218 -4.779 9.669 1.00 93.75 193 SER A CA 1
ATOM 1498 C C . SER A 1 193 ? -16.093 -3.256 9.718 1.00 93.75 193 SER A C 1
ATOM 1500 O O . SER A 1 193 ? -14.990 -2.705 9.774 1.00 93.75 193 SER A O 1
ATOM 1502 N N . LEU A 1 194 ? -17.231 -2.561 9.724 1.00 91.88 194 LEU A N 1
ATOM 1503 C CA . LEU A 1 194 ? -17.304 -1.098 9.729 1.00 91.88 194 LEU A CA 1
ATOM 1504 C C . LEU A 1 194 ? -17.276 -0.531 11.159 1.00 91.88 194 LEU A C 1
ATOM 1506 O O . LEU A 1 194 ? -17.564 -1.222 12.136 1.00 91.88 194 LEU A O 1
ATOM 1510 N N . ALA A 1 195 ? -16.974 0.762 11.293 1.00 86.31 195 ALA A N 1
ATOM 1511 C CA . ALA A 1 195 ? -16.868 1.444 12.590 1.00 86.31 195 ALA A CA 1
ATOM 1512 C C . ALA A 1 195 ? -18.168 1.420 13.420 1.00 86.31 195 ALA A C 1
ATOM 1514 O O . ALA A 1 195 ? -18.135 1.415 14.648 1.00 86.31 195 ALA A O 1
ATOM 1515 N N . ASN A 1 196 ? -19.326 1.378 12.757 1.00 86.31 196 ASN A N 1
ATOM 1516 C CA . ASN A 1 196 ? -20.646 1.297 13.390 1.00 86.31 196 ASN A CA 1
ATOM 1517 C C . ASN A 1 196 ? -21.025 -0.132 13.848 1.00 86.31 196 ASN A C 1
ATOM 1519 O O . ASN A 1 196 ? -22.137 -0.331 14.339 1.00 86.31 196 ASN A O 1
ATOM 1523 N N . GLY A 1 197 ? -20.141 -1.117 13.651 1.00 85.38 197 GLY A N 1
ATOM 1524 C CA . GLY A 1 197 ? -20.367 -2.527 13.967 1.00 85.38 197 GLY A CA 1
ATOM 1525 C C . GLY A 1 197 ? -21.178 -3.303 12.927 1.00 85.38 197 GLY A C 1
ATOM 1526 O O . GLY A 1 197 ? -21.486 -4.465 13.171 1.00 85.38 197 GLY A O 1
ATOM 1527 N N . SER A 1 198 ? -21.553 -2.700 11.792 1.00 91.56 198 SER A N 1
ATOM 1528 C CA . SER A 1 198 ? -22.125 -3.461 10.678 1.00 91.56 198 SER A CA 1
ATOM 1529 C C . SER A 1 198 ? -21.036 -4.172 9.886 1.00 91.56 198 SER A C 1
ATOM 1531 O O . SER A 1 198 ? -19.912 -3.679 9.785 1.00 91.56 198 SER A O 1
ATOM 1533 N N . GLU A 1 199 ? -21.405 -5.288 9.273 1.00 94.62 199 GLU A N 1
ATOM 1534 C CA . GLU A 1 199 ? -20.498 -6.152 8.529 1.00 94.62 199 GLU A CA 1
ATOM 1535 C C . GLU A 1 199 ? -20.991 -6.350 7.096 1.00 94.62 199 GLU A C 1
ATOM 1537 O O . GLU A 1 199 ? -22.195 -6.483 6.855 1.00 94.62 199 GLU A O 1
ATOM 1542 N N . GLN A 1 200 ? -20.054 -6.370 6.149 1.00 95.31 200 GLN A N 1
ATOM 1543 C CA . GLN A 1 200 ? -20.291 -6.725 4.754 1.00 95.31 200 GLN A CA 1
ATOM 1544 C C . GLN A 1 200 ? -19.429 -7.934 4.401 1.00 95.31 200 GLN A C 1
ATOM 1546 O O . GLN A 1 200 ? -18.209 -7.831 4.348 1.00 95.31 200 GLN A O 1
ATOM 1551 N N . HIS A 1 201 ? -20.071 -9.062 4.124 1.00 96.38 201 HIS A N 1
ATOM 1552 C CA . HIS A 1 201 ? -19.385 -10.256 3.645 1.00 96.38 201 HIS A CA 1
ATOM 1553 C C . HIS A 1 201 ? -19.042 -10.134 2.153 1.00 96.38 201 HIS A C 1
ATOM 1555 O O . HIS A 1 201 ? -19.856 -9.632 1.367 1.00 96.38 201 HIS A O 1
ATOM 1561 N N . CYS A 1 202 ? -17.850 -10.590 1.785 1.00 95.75 202 CYS A N 1
ATOM 1562 C CA . CYS A 1 202 ? -17.316 -10.626 0.435 1.00 95.75 202 CYS A CA 1
ATOM 1563 C C . CYS A 1 202 ? -17.000 -12.071 0.059 1.00 95.75 202 CYS A C 1
ATOM 1565 O O . CYS A 1 202 ? -16.252 -12.738 0.764 1.00 95.75 202 CYS A O 1
ATOM 1567 N N . ASP A 1 203 ? -17.530 -12.491 -1.082 1.00 94.44 203 ASP A N 1
ATOM 1568 C CA . ASP A 1 203 ? -17.260 -13.770 -1.732 1.00 94.44 203 ASP A CA 1
ATOM 1569 C C . ASP A 1 203 ? -16.962 -13.422 -3.197 1.00 94.44 203 ASP A C 1
ATOM 1571 O O . ASP A 1 203 ? -17.803 -12.819 -3.877 1.00 94.44 203 ASP A O 1
ATOM 1575 N N . ILE A 1 204 ? -15.713 -13.629 -3.621 1.00 90.81 204 ILE A N 1
ATOM 1576 C CA . ILE A 1 204 ? -15.198 -13.146 -4.905 1.00 90.81 204 ILE A CA 1
ATOM 1577 C C . ILE A 1 204 ? -14.403 -14.254 -5.594 1.00 90.81 204 ILE A C 1
ATOM 1579 O O . ILE A 1 204 ? -13.365 -14.682 -5.097 1.00 90.81 204 ILE A O 1
ATOM 1583 N N . ASP A 1 205 ? -14.826 -14.632 -6.799 1.00 89.06 205 ASP A N 1
ATOM 1584 C CA . ASP A 1 205 ? -14.076 -15.528 -7.679 1.00 89.06 205 ASP A CA 1
ATOM 1585 C C . ASP A 1 205 ? -13.327 -14.749 -8.762 1.00 89.06 205 ASP A C 1
ATOM 1587 O O . ASP A 1 205 ? -13.927 -14.037 -9.572 1.00 89.06 205 ASP A O 1
ATOM 1591 N N . ILE A 1 206 ? -12.007 -14.929 -8.821 1.00 84.00 206 ILE A N 1
ATOM 1592 C CA . ILE A 1 206 ? -11.140 -14.320 -9.832 1.00 84.00 206 ILE A CA 1
ATOM 1593 C C . ILE A 1 206 ? -10.733 -15.383 -10.859 1.00 84.00 206 ILE A C 1
ATOM 1595 O O . ILE A 1 206 ? -9.861 -16.209 -10.565 1.00 84.00 206 ILE A O 1
ATOM 1599 N N . PRO A 1 207 ? -11.330 -15.400 -12.063 1.00 78.00 207 PRO A N 1
ATOM 1600 C CA . PRO A 1 207 ? -11.026 -16.410 -13.071 1.00 78.00 207 PRO A CA 1
ATOM 1601 C C . PRO A 1 207 ? -9.627 -16.220 -13.662 1.00 78.00 207 PRO A C 1
ATOM 1603 O O . PRO A 1 207 ? -9.115 -15.106 -13.723 1.00 78.00 207 PRO A O 1
ATOM 1606 N N . ASP A 1 208 ? -9.043 -17.316 -14.143 1.00 74.06 208 ASP A N 1
ATOM 1607 C CA . ASP A 1 208 ? -7.746 -17.371 -14.825 1.00 74.06 208 ASP A CA 1
ATOM 1608 C C . ASP A 1 208 ? -6.577 -16.776 -14.025 1.00 74.06 208 ASP A C 1
ATOM 1610 O O . ASP A 1 208 ? -5.608 -16.270 -14.598 1.00 74.06 208 ASP A O 1
ATOM 1614 N N . THR A 1 209 ? -6.640 -16.862 -12.696 1.00 66.81 209 THR A N 1
ATOM 1615 C CA . THR A 1 209 ? -5.580 -16.365 -11.818 1.00 66.81 209 THR A CA 1
ATOM 1616 C C . THR A 1 209 ? -5.173 -17.389 -10.769 1.00 66.81 209 THR A C 1
ATOM 1618 O O . THR A 1 209 ? -6.018 -18.095 -10.220 1.00 66.81 209 THR A O 1
ATOM 1621 N N . ASP A 1 210 ? -3.872 -17.441 -10.490 1.00 68.88 210 ASP A N 1
ATOM 1622 C CA . ASP A 1 210 ? -3.276 -18.298 -9.467 1.00 68.88 210 ASP A CA 1
ATOM 1623 C C . ASP A 1 210 ? -3.229 -17.572 -8.107 1.00 68.88 210 ASP A C 1
ATOM 1625 O O . ASP A 1 210 ? -3.607 -16.407 -7.987 1.00 68.88 210 ASP A O 1
ATOM 1629 N N . ASN A 1 211 ? -2.660 -18.215 -7.084 1.00 62.72 211 ASN A N 1
ATOM 1630 C CA . ASN A 1 211 ? -2.416 -17.631 -5.759 1.00 62.72 211 ASN A CA 1
ATOM 1631 C C . ASN A 1 211 ? -1.454 -16.416 -5.750 1.00 62.72 211 ASN A C 1
ATOM 1633 O O . ASN A 1 211 ? -1.047 -15.964 -4.691 1.00 62.72 211 ASN A O 1
ATOM 1637 N N . ASP A 1 212 ? -1.140 -15.804 -6.875 1.00 63.53 212 ASP A N 1
ATOM 1638 C CA . ASP A 1 212 ? -0.356 -14.567 -6.955 1.00 63.53 212 ASP A CA 1
ATOM 1639 C C . ASP A 1 212 ? -1.131 -13.493 -7.747 1.00 63.53 212 ASP A C 1
ATOM 1641 O O . ASP A 1 212 ? -0.573 -12.497 -8.208 1.00 63.53 212 ASP A O 1
ATOM 1645 N N . ALA A 1 213 ? -2.444 -13.712 -7.923 1.00 64.50 213 ALA A N 1
ATOM 1646 C CA . ALA A 1 213 ? -3.354 -12.850 -8.660 1.00 64.50 213 ALA A CA 1
ATOM 1647 C C . ALA A 1 213 ? -3.254 -11.396 -8.203 1.00 64.50 213 ALA A C 1
ATOM 1649 O O . ALA A 1 213 ? -3.313 -11.109 -7.011 1.00 64.50 213 ALA A O 1
ATOM 1650 N N . THR A 1 214 ? -3.195 -10.479 -9.162 1.00 66.25 214 THR A N 1
ATOM 1651 C CA . THR A 1 214 ? -3.511 -9.066 -8.952 1.00 66.25 214 THR A CA 1
ATOM 1652 C C . THR A 1 214 ? -4.806 -8.779 -9.697 1.00 66.25 214 THR A C 1
ATOM 1654 O O . THR A 1 214 ? -4.931 -9.119 -10.872 1.00 66.25 214 THR A O 1
ATOM 1657 N N . PHE A 1 215 ? -5.784 -8.189 -9.017 1.00 70.69 215 PHE A N 1
ATOM 1658 C CA . PHE A 1 215 ? -7.085 -7.864 -9.597 1.00 70.69 215 PHE A CA 1
ATOM 1659 C C . PHE A 1 215 ? -7.599 -6.528 -9.072 1.00 70.69 215 PHE A C 1
ATOM 1661 O O . PHE A 1 215 ? -7.128 -5.993 -8.067 1.00 70.69 215 PHE A O 1
ATOM 1668 N N . TRP A 1 216 ? -8.601 -5.986 -9.753 1.00 67.31 216 TRP A N 1
ATOM 1669 C CA . TRP A 1 216 ? -9.105 -4.650 -9.477 1.00 67.31 216 TRP A CA 1
ATOM 1670 C C . TRP A 1 216 ? -10.633 -4.595 -9.495 1.00 67.31 216 TRP A C 1
ATOM 1672 O O . TRP A 1 216 ? -11.287 -5.367 -10.202 1.00 67.31 216 TRP A O 1
ATOM 1682 N N . ALA A 1 217 ? -11.156 -3.674 -8.680 1.00 69.69 217 ALA A N 1
ATOM 1683 C CA . ALA A 1 217 ? -12.557 -3.263 -8.549 1.00 69.69 217 ALA A CA 1
ATOM 1684 C C . ALA A 1 217 ? -13.593 -4.397 -8.626 1.00 69.69 217 ALA A C 1
ATOM 1686 O O . ALA A 1 217 ? -14.659 -4.246 -9.224 1.00 69.69 217 ALA A O 1
ATOM 1687 N N . GLN A 1 218 ? -13.299 -5.532 -7.997 1.00 82.00 218 GLN A N 1
ATOM 1688 C CA . GLN A 1 218 ? -14.254 -6.623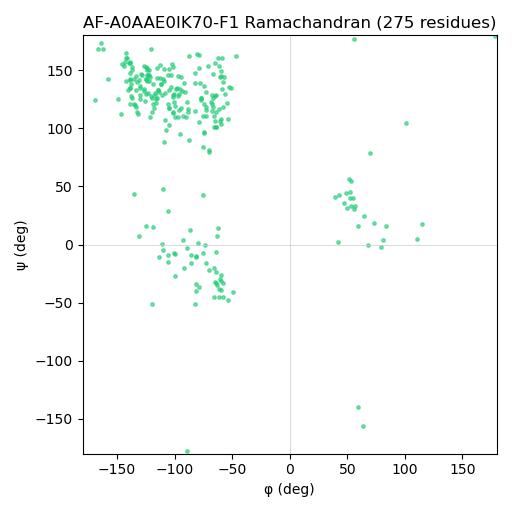 -7.925 1.00 82.00 218 GLN A CA 1
ATOM 1689 C C . GLN A 1 218 ? -15.373 -6.261 -6.953 1.00 82.00 218 GLN A C 1
ATOM 1691 O O . GLN A 1 218 ? -15.081 -5.794 -5.847 1.00 82.00 218 GLN A O 1
ATOM 1696 N N . PRO A 1 219 ? -16.645 -6.433 -7.342 1.00 85.81 219 PRO A N 1
ATOM 1697 C CA . PRO A 1 219 ? -17.758 -6.165 -6.450 1.00 85.81 219 PRO A CA 1
ATOM 1698 C C . PRO A 1 219 ? -17.665 -7.020 -5.185 1.00 85.81 219 PRO A C 1
ATOM 1700 O O . PRO A 1 219 ? -17.466 -8.229 -5.261 1.00 85.81 219 PRO A O 1
ATOM 1703 N N . CYS A 1 220 ? -17.869 -6.394 -4.031 1.00 90.19 220 CYS A N 1
ATOM 1704 C CA . CYS A 1 220 ? -18.151 -7.078 -2.781 1.00 90.19 220 CYS A CA 1
ATOM 1705 C C . CYS A 1 220 ? -19.499 -6.596 -2.241 1.00 90.19 220 CYS A C 1
ATOM 1707 O O . CYS A 1 220 ? -19.654 -5.459 -1.781 1.00 90.19 220 CYS A O 1
ATOM 1709 N N . GLY A 1 221 ? -20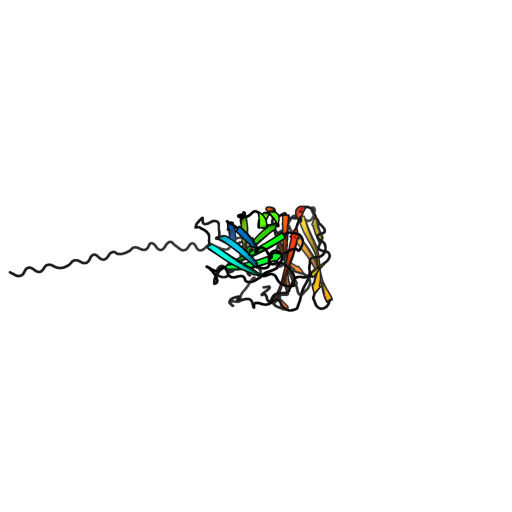.488 -7.486 -2.285 1.00 86.38 221 GLY A N 1
ATOM 1710 C CA . GLY A 1 221 ? -21.851 -7.138 -1.914 1.00 86.38 221 GLY A CA 1
ATOM 1711 C C . GLY A 1 221 ? -22.400 -6.005 -2.781 1.00 86.38 221 GLY A C 1
ATOM 1712 O O . GLY A 1 221 ? -22.187 -5.973 -3.991 1.00 86.38 221 GLY A O 1
ATOM 1713 N N . ASN A 1 222 ? -23.135 -5.084 -2.155 1.00 82.62 222 ASN A N 1
ATOM 1714 C CA . ASN A 1 222 ? -23.809 -3.996 -2.873 1.00 82.62 222 ASN A CA 1
ATOM 1715 C C . ASN A 1 222 ? -23.052 -2.667 -2.822 1.00 82.62 222 ASN A C 1
ATOM 1717 O O . ASN A 1 222 ? -23.218 -1.837 -3.713 1.00 82.62 222 ASN A O 1
ATOM 1721 N N . ASP A 1 223 ? -22.261 -2.463 -1.771 1.00 87.94 223 ASP A N 1
ATOM 1722 C CA . ASP A 1 223 ? -21.750 -1.140 -1.417 1.00 87.94 223 ASP A CA 1
ATOM 1723 C C . ASP A 1 223 ? -20.235 -1.024 -1.575 1.00 87.94 223 ASP A C 1
ATOM 1725 O O . ASP A 1 223 ? -19.710 0.086 -1.482 1.00 87.94 223 ASP A O 1
ATOM 1729 N N . PHE A 1 224 ? -19.535 -2.143 -1.793 1.00 91.31 224 PHE A N 1
ATOM 1730 C CA . PHE A 1 224 ? -18.082 -2.175 -1.792 1.00 91.31 224 PHE A CA 1
ATOM 1731 C C . PHE A 1 224 ? -17.492 -2.749 -3.074 1.00 91.31 224 PHE A C 1
ATOM 1733 O O . PHE A 1 224 ? -18.076 -3.589 -3.756 1.00 91.31 224 PHE A O 1
ATOM 1740 N N . THR A 1 225 ? -16.281 -2.298 -3.370 1.00 85.88 225 THR A N 1
ATOM 1741 C CA . THR A 1 225 ? -15.404 -2.866 -4.391 1.00 85.88 225 THR A CA 1
ATOM 1742 C C . THR A 1 225 ? -14.039 -3.139 -3.789 1.00 85.88 225 THR A C 1
ATOM 1744 O O . THR A 1 225 ? -13.560 -2.372 -2.948 1.00 85.88 225 THR A O 1
ATOM 1747 N N . VAL A 1 226 ? -13.397 -4.202 -4.252 1.00 85.12 226 VAL A N 1
ATOM 1748 C CA . VAL A 1 226 ? -12.150 -4.714 -3.695 1.00 85.12 226 VAL A CA 1
ATOM 1749 C C . VAL A 1 226 ? -11.126 -4.833 -4.811 1.00 85.12 226 VAL A C 1
ATOM 1751 O O . VAL A 1 226 ? -11.411 -5.336 -5.895 1.00 85.12 226 VAL A O 1
ATOM 1754 N N . SER A 1 227 ? -9.918 -4.357 -4.544 1.00 79.50 227 SER A N 1
ATOM 1755 C CA . SER A 1 227 ? -8.752 -4.572 -5.400 1.00 79.50 227 SER A CA 1
ATOM 1756 C C . SER A 1 227 ? -7.659 -5.242 -4.588 1.00 79.50 227 SER A C 1
ATOM 1758 O O . SER A 1 227 ? -7.562 -5.006 -3.386 1.00 79.50 227 SER A O 1
ATOM 1760 N N . TRP A 1 228 ? -6.830 -6.041 -5.241 1.00 78.50 228 TRP A N 1
ATOM 1761 C CA . TRP A 1 228 ? -5.759 -6.802 -4.618 1.00 78.50 228 TRP A CA 1
ATOM 1762 C C . TRP A 1 228 ? -4.505 -6.703 -5.474 1.00 78.50 228 TRP A C 1
ATOM 1764 O O . TRP A 1 228 ? -4.551 -7.006 -6.664 1.00 78.50 228 TRP A O 1
ATOM 1774 N N . GLY A 1 229 ? -3.393 -6.290 -4.874 1.00 68.50 229 GLY A N 1
ATOM 1775 C CA . GLY A 1 229 ? -2.078 -6.285 -5.508 1.00 68.50 229 GLY A CA 1
ATOM 1776 C C . GLY A 1 229 ? -1.139 -7.236 -4.788 1.00 68.50 229 GLY A C 1
ATOM 1777 O O . GLY A 1 229 ? -0.949 -7.083 -3.587 1.00 68.50 229 GLY A O 1
ATOM 1778 N N . TYR A 1 230 ? -0.541 -8.179 -5.514 1.00 70.31 230 TYR A N 1
ATOM 1779 C CA . TYR A 1 230 ? 0.489 -9.088 -5.005 1.00 70.31 230 TYR A CA 1
ATOM 1780 C C . TYR A 1 230 ? 1.873 -8.701 -5.534 1.00 70.31 230 TYR A C 1
ATOM 1782 O O . TYR A 1 230 ? 2.014 -8.252 -6.674 1.00 70.31 230 TYR A O 1
ATOM 1790 N N . LYS A 1 231 ? 2.905 -8.897 -4.711 1.00 61.16 231 LYS A N 1
ATOM 1791 C CA . LYS A 1 231 ? 4.303 -8.701 -5.087 1.00 61.16 231 LYS A CA 1
ATOM 1792 C C . LYS A 1 231 ? 5.168 -9.885 -4.643 1.00 61.16 231 LYS A C 1
ATOM 1794 O O . LYS A 1 231 ? 5.421 -10.055 -3.452 1.00 61.16 231 LYS A O 1
ATOM 1799 N N . GLU A 1 232 ? 5.698 -10.618 -5.625 1.00 63.19 232 GLU A N 1
ATOM 1800 C CA . GLU A 1 232 ? 6.507 -11.838 -5.442 1.00 63.19 232 GLU A CA 1
ATOM 1801 C C . GLU A 1 232 ? 7.759 -11.608 -4.581 1.00 63.19 232 GLU A C 1
ATOM 1803 O O . GLU A 1 232 ? 8.022 -12.360 -3.650 1.00 63.19 232 GLU A O 1
ATOM 1808 N N . GLU A 1 233 ? 8.499 -10.522 -4.826 1.00 53.91 233 GLU A N 1
ATOM 1809 C CA . GLU A 1 233 ? 9.764 -10.217 -4.128 1.00 53.91 233 GLU A CA 1
ATOM 1810 C C . GLU A 1 233 ? 9.619 -10.107 -2.604 1.00 53.91 233 GLU A C 1
ATOM 1812 O O . GLU A 1 233 ? 10.552 -10.413 -1.866 1.00 53.91 233 GLU A O 1
ATOM 1817 N N . ALA A 1 234 ? 8.464 -9.626 -2.144 1.00 54.31 234 ALA A N 1
ATOM 1818 C CA . ALA A 1 234 ? 8.158 -9.454 -0.728 1.00 54.31 234 ALA A CA 1
ATOM 1819 C C . ALA A 1 234 ? 7.275 -10.583 -0.179 1.00 54.31 234 ALA A C 1
ATOM 1821 O O . ALA A 1 234 ? 6.997 -10.603 1.018 1.00 54.31 234 ALA A O 1
ATOM 1822 N N . ASP A 1 235 ? 6.793 -11.467 -1.057 1.00 64.81 235 ASP A N 1
ATOM 1823 C CA . ASP A 1 235 ? 5.671 -12.367 -0.798 1.00 64.81 235 ASP A CA 1
ATOM 1824 C C . ASP A 1 235 ? 4.517 -11.653 -0.067 1.00 64.81 235 ASP A C 1
ATOM 1826 O O . ASP A 1 235 ? 3.977 -12.142 0.925 1.00 64.81 235 ASP A O 1
ATOM 1830 N N . GLY A 1 236 ? 4.211 -10.431 -0.510 1.00 65.75 236 GLY A N 1
ATOM 1831 C CA . GLY A 1 236 ? 3.314 -9.506 0.176 1.00 65.75 236 GLY A CA 1
ATOM 1832 C C . GLY A 1 236 ? 2.170 -9.068 -0.721 1.00 65.75 236 GLY A C 1
ATOM 1833 O O . GLY A 1 236 ? 2.325 -8.984 -1.941 1.00 65.75 236 GLY A O 1
ATOM 1834 N N . ALA A 1 237 ? 1.024 -8.767 -0.120 1.00 73.75 237 ALA A N 1
ATOM 1835 C CA . ALA A 1 237 ? -0.129 -8.262 -0.842 1.00 73.75 237 ALA A CA 1
ATOM 1836 C C . ALA A 1 237 ? -0.827 -7.115 -0.123 1.00 73.75 237 ALA A C 1
ATOM 1838 O O . ALA A 1 237 ? -0.796 -7.009 1.102 1.00 73.75 237 ALA A O 1
ATOM 1839 N N . VAL A 1 238 ? -1.482 -6.269 -0.916 1.00 74.38 238 VAL A N 1
ATOM 1840 C CA . VAL A 1 238 ? -2.266 -5.127 -0.454 1.00 74.38 238 VAL A CA 1
ATOM 1841 C C . VAL A 1 238 ? -3.670 -5.222 -1.030 1.00 74.38 238 VAL A C 1
ATOM 1843 O O . VAL A 1 238 ? -3.850 -5.237 -2.248 1.00 74.38 238 VAL A O 1
ATOM 1846 N N . MET A 1 239 ? -4.669 -5.224 -0.155 1.00 81.44 239 MET A N 1
ATOM 1847 C CA . MET A 1 239 ? -6.066 -5.040 -0.514 1.00 81.44 239 MET A CA 1
ATOM 1848 C C . MET A 1 239 ? -6.438 -3.564 -0.397 1.00 81.44 239 MET A C 1
ATOM 1850 O O . MET A 1 239 ? -6.179 -2.926 0.620 1.00 81.44 239 MET A O 1
ATOM 1854 N N . THR A 1 240 ? -7.095 -3.029 -1.420 1.00 81.06 240 THR A N 1
ATOM 1855 C CA . THR A 1 240 ? -7.809 -1.751 -1.336 1.00 81.06 240 THR A CA 1
ATOM 1856 C C . THR A 1 240 ? -9.300 -2.039 -1.285 1.00 81.06 240 THR A C 1
ATOM 1858 O O . THR A 1 240 ? -9.842 -2.630 -2.220 1.00 81.06 240 THR A O 1
ATOM 1861 N N . VAL A 1 241 ? -9.961 -1.602 -0.219 1.00 86.94 241 VAL A N 1
ATOM 1862 C CA . VAL A 1 241 ? -11.415 -1.683 -0.065 1.00 86.94 241 VAL A CA 1
ATOM 1863 C C . VAL A 1 241 ? -11.999 -0.303 -0.278 1.00 86.94 241 VAL A C 1
ATOM 1865 O O . VAL A 1 241 ? -11.520 0.680 0.286 1.00 86.94 241 VAL A O 1
ATOM 1868 N N . CYS A 1 242 ? -13.043 -0.235 -1.089 1.00 83.62 242 CYS A N 1
ATOM 1869 C CA . CYS A 1 242 ? -13.662 1.010 -1.497 1.00 83.62 242 CYS A CA 1
ATOM 1870 C C . CYS A 1 242 ? -15.165 0.960 -1.291 1.00 83.62 242 CYS A C 1
ATOM 1872 O O . CYS A 1 242 ? -15.780 -0.031 -1.666 1.00 83.62 242 CYS A O 1
ATOM 1874 N N . ASN A 1 243 ? -15.752 2.033 -0.763 1.00 87.25 243 ASN A N 1
ATOM 1875 C CA . ASN A 1 243 ? -17.188 2.284 -0.774 1.00 87.25 243 ASN A CA 1
ATOM 1876 C C . ASN A 1 243 ? -17.494 3.417 -1.770 1.00 87.25 243 ASN A C 1
ATOM 1878 O O . ASN A 1 243 ? -17.348 4.597 -1.423 1.00 87.25 243 ASN A O 1
ATOM 1882 N N . PRO A 1 244 ? -17.930 3.101 -3.003 1.00 77.44 244 PRO A N 1
ATOM 1883 C CA . PRO A 1 244 ? -18.218 4.113 -4.016 1.00 77.44 244 PRO A CA 1
ATOM 1884 C C . PRO A 1 244 ? -19.352 5.061 -3.645 1.00 77.44 244 PRO A C 1
ATOM 1886 O O . PRO A 1 244 ? -19.280 6.249 -3.960 1.00 77.44 244 PRO A O 1
ATOM 1889 N N . GLY A 1 245 ? -20.372 4.570 -2.937 1.00 80.19 245 GLY A N 1
ATOM 1890 C CA . GLY A 1 245 ? -21.513 5.384 -2.518 1.00 80.19 245 GLY A CA 1
ATOM 1891 C C . GLY A 1 245 ? -21.128 6.485 -1.531 1.00 80.19 245 GLY A C 1
ATOM 1892 O O . GLY A 1 245 ? -21.711 7.570 -1.557 1.00 80.19 245 GLY A O 1
ATOM 1893 N N . LYS A 1 246 ? -20.125 6.219 -0.690 1.00 82.62 246 LYS A N 1
ATOM 1894 C CA . LYS A 1 246 ? -19.613 7.164 0.305 1.00 82.62 246 LYS A CA 1
ATOM 1895 C C . LYS A 1 246 ? -18.334 7.886 -0.110 1.00 82.62 246 LYS A C 1
ATOM 1897 O O . LYS A 1 246 ? -17.952 8.822 0.580 1.00 82.62 246 LYS A O 1
ATOM 1902 N N . LYS A 1 247 ? -17.700 7.494 -1.221 1.00 76.75 247 LYS A N 1
ATOM 1903 C CA . LYS A 1 247 ? -16.376 7.990 -1.633 1.00 76.75 247 LYS A CA 1
ATOM 1904 C C . LYS A 1 247 ? -15.352 7.831 -0.507 1.00 76.75 247 LYS A C 1
ATOM 1906 O O . LYS A 1 247 ? -14.724 8.795 -0.074 1.00 76.75 247 LYS A O 1
ATOM 1911 N N . GLN A 1 248 ? -15.227 6.605 -0.019 1.00 81.94 248 GLN A N 1
ATOM 1912 C CA . GLN A 1 248 ? -14.381 6.251 1.113 1.00 81.94 248 GLN A CA 1
ATOM 1913 C C . GLN A 1 248 ? -13.551 5.021 0.775 1.00 81.94 248 GLN A C 1
ATOM 1915 O O . GLN A 1 248 ? -14.085 4.069 0.205 1.00 81.94 248 GLN A O 1
ATOM 1920 N N . ASN A 1 249 ? -12.284 4.984 1.175 1.00 80.69 249 ASN A N 1
ATOM 1921 C CA . ASN A 1 249 ? -11.463 3.794 1.001 1.00 80.69 249 ASN A CA 1
ATOM 1922 C C . ASN A 1 249 ? -10.514 3.527 2.172 1.00 80.69 249 ASN A C 1
ATOM 1924 O O . ASN A 1 249 ? -10.202 4.415 2.963 1.00 80.69 249 ASN A O 1
ATOM 1928 N N . ALA A 1 250 ? -10.061 2.281 2.259 1.00 78.56 250 ALA A N 1
ATOM 1929 C CA . ALA A 1 250 ? -9.059 1.824 3.209 1.00 78.56 250 ALA A CA 1
ATOM 1930 C C . ALA A 1 250 ? -8.144 0.787 2.544 1.00 78.56 250 ALA A C 1
ATOM 1932 O O . ALA A 1 250 ? -8.525 0.137 1.564 1.00 78.56 250 ALA A O 1
ATOM 1933 N N . TRP A 1 251 ? -6.940 0.633 3.086 1.00 77.44 251 TRP A N 1
ATOM 1934 C CA . TRP A 1 251 ? -5.930 -0.301 2.591 1.00 77.44 251 TRP A CA 1
ATOM 1935 C C . TRP A 1 251 ? -5.549 -1.289 3.677 1.00 77.44 251 TRP A C 1
ATOM 1937 O O . TRP A 1 251 ? -5.479 -0.913 4.842 1.00 77.44 251 TRP A O 1
ATOM 1947 N N . PHE A 1 252 ? -5.275 -2.529 3.295 1.00 80.00 252 PHE A N 1
ATOM 1948 C CA . PHE A 1 252 ? -4.927 -3.617 4.203 1.00 80.00 252 PHE A CA 1
ATOM 1949 C C . PHE A 1 252 ? -3.789 -4.425 3.597 1.00 80.00 252 PHE A C 1
ATOM 1951 O O . PHE A 1 252 ? -3.791 -4.660 2.393 1.00 80.00 252 PHE A O 1
ATOM 1958 N N . GLY A 1 253 ? -2.809 -4.813 4.408 1.00 72.31 253 GLY A N 1
ATOM 1959 C CA . GLY A 1 253 ? -1.611 -5.506 3.948 1.00 72.31 253 GLY A CA 1
ATOM 1960 C C . GLY A 1 253 ? -1.431 -6.849 4.641 1.00 72.31 253 GLY A C 1
ATOM 1961 O O . GLY A 1 253 ? -1.738 -6.978 5.825 1.00 72.31 253 GLY A O 1
ATOM 1962 N N . TRP A 1 254 ? -0.897 -7.818 3.903 1.00 76.00 254 TRP A N 1
ATOM 1963 C CA . TRP A 1 254 ? -0.514 -9.135 4.406 1.00 76.00 254 TRP A CA 1
ATOM 1964 C C . TRP A 1 254 ? 0.825 -9.567 3.798 1.00 76.00 254 TRP A C 1
ATOM 1966 O O . TRP A 1 254 ? 1.222 -9.106 2.726 1.00 76.00 254 TRP A O 1
ATOM 1976 N N . ASP A 1 255 ? 1.505 -10.474 4.489 1.00 70.06 255 ASP A N 1
ATOM 1977 C CA . ASP A 1 255 ? 2.775 -11.088 4.111 1.00 70.06 255 ASP A CA 1
ATOM 1978 C C . ASP A 1 255 ? 2.623 -12.613 4.000 1.00 70.06 255 ASP A C 1
ATOM 1980 O O . ASP A 1 255 ? 1.626 -13.189 4.434 1.00 70.06 255 ASP A O 1
ATOM 1984 N N . ARG A 1 256 ? 3.636 -13.274 3.433 1.00 69.00 256 ARG A N 1
ATOM 1985 C CA . ARG A 1 256 ? 3.707 -14.737 3.266 1.00 69.00 256 ARG A CA 1
ATOM 1986 C C . ARG A 1 256 ? 2.524 -15.335 2.490 1.00 69.00 256 ARG A C 1
ATOM 1988 O O . ARG A 1 256 ? 2.104 -16.467 2.749 1.00 69.00 256 ARG A O 1
ATOM 1995 N N . ILE A 1 257 ? 2.008 -14.568 1.531 1.00 77.06 257 ILE A N 1
ATOM 1996 C CA . ILE A 1 257 ? 0.766 -14.834 0.790 1.00 77.06 257 ILE A CA 1
ATOM 1997 C C . ILE A 1 257 ? 0.831 -16.136 -0.009 1.00 77.06 257 ILE A C 1
ATOM 1999 O O . ILE A 1 257 ? -0.151 -16.877 -0.077 1.00 77.06 257 ILE A O 1
ATOM 2003 N N . SER A 1 258 ? 1.987 -16.434 -0.603 1.00 71.50 258 SER A N 1
ATOM 2004 C CA . SER A 1 258 ? 2.182 -17.609 -1.459 1.00 71.50 258 SER A CA 1
ATOM 2005 C C . SER A 1 258 ? 2.017 -18.936 -0.707 1.00 71.50 258 SER A C 1
ATOM 2007 O O . SER A 1 258 ? 1.689 -19.960 -1.307 1.00 71.50 258 SER A O 1
ATOM 2009 N N . ASN A 1 259 ? 2.205 -18.930 0.619 1.00 74.88 259 ASN A N 1
ATOM 2010 C CA . ASN A 1 259 ? 2.215 -20.134 1.453 1.00 74.88 259 ASN A CA 1
ATOM 2011 C C . ASN A 1 259 ? 1.005 -20.249 2.390 1.00 74.88 259 ASN A C 1
ATOM 2013 O O . ASN A 1 259 ? 0.931 -21.206 3.168 1.00 74.88 259 ASN A O 1
ATOM 2017 N N . GLN A 1 260 ? 0.078 -19.287 2.355 1.00 79.19 260 GLN A N 1
ATOM 2018 C CA . GLN A 1 260 ? -1.052 -19.219 3.277 1.00 79.19 260 GLN A CA 1
ATOM 2019 C C . GLN A 1 260 ? -2.352 -18.936 2.527 1.00 79.19 260 GLN A C 1
ATOM 2021 O O . GLN A 1 260 ? -2.511 -17.907 1.878 1.00 79.19 260 GLN A O 1
ATOM 2026 N N . ALA A 1 261 ? -3.286 -19.881 2.631 1.00 84.38 261 ALA A N 1
ATOM 2027 C CA . ALA A 1 261 ? -4.651 -19.687 2.158 1.00 84.38 261 ALA A CA 1
ATOM 2028 C C . ALA A 1 261 ? -5.467 -18.851 3.151 1.00 84.38 261 ALA A C 1
ATOM 2030 O O . ALA A 1 261 ? -6.274 -18.032 2.747 1.00 84.38 261 ALA A O 1
ATOM 2031 N N . ASP A 1 262 ? -5.243 -19.039 4.450 1.00 88.19 262 ASP A N 1
ATOM 2032 C CA . ASP A 1 262 ? -5.883 -18.265 5.511 1.00 88.19 262 ASP A CA 1
ATOM 2033 C C . ASP A 1 262 ? -4.917 -17.182 6.000 1.00 88.19 262 ASP A C 1
ATOM 2035 O O . ASP A 1 262 ? -3.811 -17.487 6.456 1.00 88.19 262 ASP A O 1
ATOM 2039 N N . LEU A 1 263 ? -5.333 -15.928 5.855 1.00 84.12 263 LEU A N 1
ATOM 2040 C CA . LEU A 1 263 ? -4.588 -14.725 6.209 1.00 84.12 263 LEU A CA 1
ATOM 2041 C C . LEU A 1 263 ? -5.126 -14.065 7.491 1.00 84.12 263 LEU A C 1
ATOM 2043 O O . LEU A 1 263 ? -4.482 -13.157 8.023 1.00 84.12 263 LEU A O 1
ATOM 2047 N N . GLY A 1 264 ? -6.272 -14.529 8.001 1.00 83.50 264 GLY A N 1
ATOM 2048 C CA . GLY A 1 264 ? -6.899 -14.049 9.228 1.00 83.50 264 GLY A CA 1
ATOM 2049 C C . GLY A 1 264 ? -7.341 -12.583 9.192 1.00 83.50 264 GLY A C 1
ATOM 2050 O O . GLY A 1 264 ? -7.601 -11.997 8.140 1.00 83.50 264 GLY A O 1
ATOM 2051 N N . ASP A 1 265 ? -7.445 -11.992 10.381 1.00 83.19 265 ASP A N 1
ATOM 2052 C CA . ASP A 1 265 ? -7.934 -10.626 10.558 1.00 83.19 265 ASP A CA 1
ATOM 2053 C C . ASP A 1 265 ? -6.831 -9.587 10.314 1.00 83.19 265 ASP A C 1
ATOM 2055 O O . ASP A 1 265 ? -5.703 -9.715 10.801 1.00 83.19 265 ASP A O 1
ATOM 2059 N N . SER A 1 266 ? -7.177 -8.494 9.636 1.00 79.62 266 SER A N 1
ATOM 2060 C CA . SER A 1 266 ? -6.329 -7.307 9.557 1.00 79.62 266 SER A CA 1
ATOM 2061 C C . SER A 1 266 ? -6.434 -6.461 10.835 1.00 79.62 266 SER A C 1
ATOM 2063 O O . SER A 1 266 ? -7.419 -6.551 11.577 1.00 79.62 266 SER A O 1
ATOM 2065 N N . PRO A 1 267 ? -5.489 -5.536 11.073 1.00 69.06 267 PRO A N 1
ATOM 2066 C CA . PRO A 1 267 ? -5.723 -4.394 11.949 1.00 69.06 267 PRO A CA 1
ATOM 2067 C C . PRO A 1 267 ? -6.895 -3.529 11.460 1.00 69.06 267 PRO A C 1
ATOM 2069 O O . PRO A 1 267 ? -7.279 -3.571 10.285 1.00 69.06 267 PRO A O 1
ATOM 2072 N N . ARG A 1 268 ? -7.452 -2.719 12.368 1.00 80.19 268 ARG A N 1
ATOM 2073 C CA . ARG A 1 268 ? -8.377 -1.644 11.996 1.00 80.19 268 ARG A CA 1
ATOM 2074 C C . ARG A 1 268 ? -7.596 -0.506 11.365 1.00 80.19 268 ARG A C 1
ATOM 2076 O O . ARG A 1 268 ? -6.756 0.086 12.037 1.00 80.19 268 ARG A O 1
ATOM 2083 N N . ASN A 1 269 ? -7.934 -0.175 10.126 1.00 70.12 269 ASN A N 1
ATOM 2084 C CA . ASN A 1 269 ? -7.286 0.895 9.386 1.00 70.12 269 ASN A CA 1
ATOM 2085 C C . ASN A 1 269 ? -8.237 2.081 9.196 1.00 70.12 269 ASN A C 1
ATOM 2087 O O . ASN A 1 269 ? -9.443 1.868 9.014 1.00 70.12 269 ASN A O 1
ATOM 2091 N N . PRO A 1 270 ? -7.727 3.324 9.266 1.00 69.44 270 PRO A N 1
ATOM 2092 C CA . PRO A 1 270 ? -8.536 4.511 9.039 1.00 69.44 270 PRO A CA 1
ATOM 2093 C C . PRO A 1 270 ? -9.149 4.526 7.643 1.00 69.44 270 PRO A C 1
ATOM 2095 O O . PRO A 1 270 ? -8.573 4.017 6.677 1.00 69.44 270 PRO A O 1
ATOM 2098 N N . VAL A 1 271 ? -10.322 5.138 7.554 1.00 77.25 271 VAL A N 1
ATOM 2099 C CA . VAL A 1 271 ? -11.035 5.359 6.302 1.00 77.25 271 VAL A CA 1
ATOM 2100 C C . VAL A 1 271 ? -10.712 6.750 5.798 1.00 77.25 271 VAL A C 1
ATOM 2102 O O . VAL A 1 271 ? -10.760 7.726 6.546 1.00 77.25 271 VAL A O 1
ATOM 2105 N N . TYR A 1 272 ? -10.409 6.847 4.512 1.00 66.38 272 TYR A N 1
ATOM 2106 C CA . TYR A 1 272 ? -10.025 8.101 3.892 1.00 66.38 272 TYR A CA 1
ATOM 2107 C C . TYR A 1 272 ? -11.056 8.534 2.856 1.00 66.38 272 TYR A C 1
ATOM 2109 O O . TYR A 1 272 ? -11.553 7.693 2.099 1.00 66.38 272 TYR A O 1
ATOM 2117 N N . PRO A 1 273 ? -11.325 9.847 2.748 1.00 64.44 273 PRO A N 1
ATOM 2118 C CA . PRO A 1 273 ? -12.051 10.394 1.617 1.00 64.44 273 PRO A CA 1
ATOM 2119 C C . PRO A 1 273 ? -11.341 10.033 0.308 1.00 64.44 273 PRO A C 1
ATOM 2121 O O . PRO A 1 273 ? -10.129 10.214 0.125 1.00 64.44 273 PRO A O 1
ATOM 2124 N N . GLY A 1 274 ? -12.099 9.501 -0.634 1.00 58.09 274 GLY A N 1
ATOM 2125 C CA . GLY A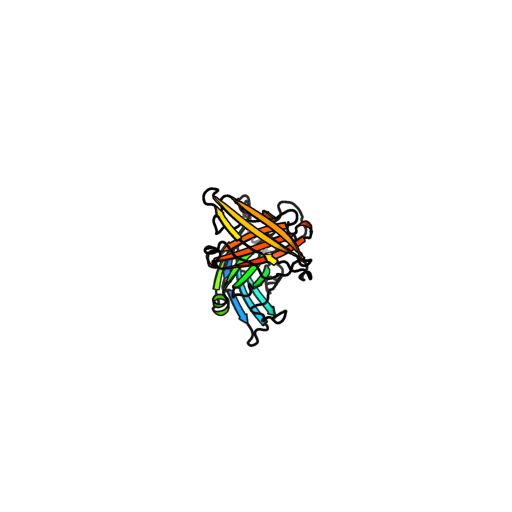 1 274 ? -11.532 8.895 -1.816 1.00 58.09 274 GLY A CA 1
ATOM 2126 C C . GLY A 1 274 ? -12.545 8.571 -2.878 1.00 58.09 274 GLY A C 1
ATOM 2127 O O . GLY A 1 274 ? -13.468 7.800 -2.641 1.00 58.09 274 GLY A O 1
ATOM 2128 N N . ASP A 1 275 ? -12.333 9.093 -4.081 1.00 52.44 275 ASP A N 1
ATOM 2129 C CA . ASP A 1 275 ? -13.075 8.594 -5.226 1.00 52.44 275 ASP A CA 1
ATOM 2130 C C . ASP A 1 275 ? -12.664 7.137 -5.473 1.00 52.44 275 ASP A C 1
ATOM 2132 O O . ASP A 1 275 ? -11.526 6.822 -5.814 1.00 52.44 275 ASP A O 1
ATOM 2136 N N . CYS A 1 276 ? -13.628 6.262 -5.200 1.00 53.97 276 CYS A N 1
ATOM 2137 C CA . CYS A 1 276 ? -13.627 4.823 -5.440 1.00 53.97 276 CYS A CA 1
ATOM 2138 C C . CYS A 1 276 ? -14.091 4.458 -6.837 1.00 53.97 276 CYS A C 1
ATOM 2140 O O . CYS A 1 276 ? -14.467 3.311 -7.074 1.00 53.97 276 CYS A O 1
ATOM 2142 N N . GLN A 1 277 ? -14.175 5.472 -7.697 1.00 39.19 277 GLN A N 1
ATOM 2143 C CA . GLN A 1 277 ? -14.508 5.238 -9.075 1.00 39.19 277 GLN A CA 1
ATOM 2144 C C . GLN A 1 277 ? -13.333 4.523 -9.679 1.00 39.19 277 GLN A C 1
ATOM 2146 O O . GLN A 1 277 ? -12.173 5.006 -9.604 1.00 39.19 277 GLN A O 1
#